Protein AF-A0A7S0W1S7-F1 (afdb_monomer_lite)

Sequence (205 aa):
GKYTVAVERSGWCWDGESAQQANVGKEDTTRMVFKQGGYQASITSSHEVEVSATPSAGGGAPEVLSLSKGKNSVCLSSSSEYKVDAHECLRFKKPTTFNAATPLSLVAAEGKVRVRVTAPSALPSLALTTTTTDKPVKPGKGKAKDGATVYEMSHWVALGGSSIVAPEAPGSGLLFTPPSAEVRPGGAKGCSKVAADFKTVGGAS

Structure (mmCIF, N/CA/C/O backbone):
data_AF-A0A7S0W1S7-F1
#
_entry.id   AF-A0A7S0W1S7-F1
#
loop_
_atom_site.group_PDB
_atom_site.id
_atom_site.type_symbol
_atom_site.label_atom_id
_atom_site.label_alt_id
_atom_site.label_comp_id
_atom_site.label_asym_id
_atom_site.label_entity_id
_atom_site.label_seq_id
_atom_site.pdbx_PDB_ins_code
_atom_site.Cartn_x
_atom_site.Cartn_y
_atom_site.Cartn_z
_atom_site.occupancy
_atom_site.B_iso_or_equiv
_atom_site.auth_seq_id
_atom_site.auth_comp_id
_atom_site.auth_asym_id
_atom_site.auth_atom_id
_atom_site.pdbx_PDB_model_num
ATOM 1 N N . GLY A 1 1 ? -5.501 -9.367 52.412 1.00 79.12 1 GLY A N 1
ATOM 2 C CA . GLY A 1 1 ? -5.902 -10.443 51.482 1.00 79.12 1 GLY A CA 1
ATOM 3 C C . GLY A 1 1 ? -5.566 -10.002 50.076 1.00 79.12 1 GLY A C 1
ATOM 4 O O . GLY A 1 1 ? -5.671 -8.811 49.818 1.00 79.12 1 GLY A O 1
ATOM 5 N N . LYS A 1 2 ? -5.123 -10.911 49.198 1.00 88.25 2 LYS A N 1
ATOM 6 C CA . LYS A 1 2 ? -4.790 -10.581 47.801 1.00 88.25 2 LYS A CA 1
ATOM 7 C C . LYS A 1 2 ? -6.044 -10.651 46.932 1.00 88.25 2 LYS A C 1
ATOM 9 O O . LYS A 1 2 ? -6.729 -11.668 46.952 1.00 88.25 2 LYS A O 1
ATOM 14 N N . TYR A 1 3 ? -6.302 -9.599 46.170 1.00 87.19 3 TYR A N 1
ATOM 15 C CA . TYR A 1 3 ? -7.441 -9.463 45.267 1.00 87.19 3 TYR A CA 1
ATOM 16 C C . TYR A 1 3 ? -6.961 -9.006 43.888 1.00 87.19 3 TYR A C 1
ATOM 18 O O . TYR A 1 3 ? -5.891 -8.414 43.769 1.00 87.19 3 TYR A O 1
ATOM 26 N N . THR A 1 4 ? -7.754 -9.275 42.852 1.00 87.62 4 THR A N 1
ATOM 27 C CA . THR A 1 4 ? -7.578 -8.692 41.514 1.00 87.62 4 THR A CA 1
ATOM 28 C C . THR A 1 4 ? -8.805 -7.848 41.215 1.00 87.62 4 THR A C 1
ATOM 30 O O . THR A 1 4 ? -9.925 -8.344 41.320 1.00 87.62 4 THR A O 1
ATOM 33 N N . VAL A 1 5 ? -8.595 -6.581 40.876 1.00 86.25 5 VAL A N 1
ATOM 34 C CA . VAL A 1 5 ? -9.653 -5.658 40.461 1.00 86.25 5 VAL A CA 1
ATOM 35 C C . VAL A 1 5 ? -9.507 -5.454 38.964 1.00 86.25 5 VAL A C 1
ATOM 37 O O . VAL A 1 5 ? -8.441 -5.044 38.510 1.00 86.25 5 VAL A O 1
ATOM 40 N N . ALA A 1 6 ? -10.559 -5.751 38.208 1.00 86.25 6 ALA A N 1
ATOM 41 C CA . ALA A 1 6 ? -10.581 -5.587 36.762 1.00 86.25 6 ALA A CA 1
ATOM 42 C C . ALA A 1 6 ? -11.734 -4.676 36.341 1.00 86.25 6 ALA A C 1
ATOM 44 O O . ALA A 1 6 ? -12.825 -4.743 36.909 1.00 86.25 6 ALA A O 1
ATOM 45 N N . VAL A 1 7 ? -11.490 -3.836 35.337 1.00 85.25 7 VAL A N 1
ATOM 46 C CA . VAL A 1 7 ? -12.524 -3.028 34.691 1.00 85.25 7 VAL A CA 1
ATOM 47 C C . VAL A 1 7 ? -12.806 -3.602 33.313 1.00 85.25 7 VAL A C 1
ATOM 49 O O . VAL A 1 7 ? -11.961 -3.582 32.418 1.00 85.25 7 VAL A O 1
ATOM 52 N N . GLU A 1 8 ? -14.032 -4.079 33.132 1.00 81.69 8 GLU A N 1
ATOM 53 C CA . GLU A 1 8 ? -14.505 -4.620 31.864 1.00 81.69 8 GLU A CA 1
ATOM 54 C C . GLU A 1 8 ? -15.394 -3.592 31.159 1.00 81.69 8 GLU A C 1
ATOM 56 O O . GLU A 1 8 ? -16.584 -3.447 31.440 1.00 81.69 8 GLU A O 1
ATOM 61 N N . ARG A 1 9 ? -14.803 -2.849 30.218 1.00 83.81 9 ARG A N 1
ATOM 62 C CA . ARG A 1 9 ? -15.545 -2.033 29.250 1.00 83.81 9 ARG A CA 1
ATOM 63 C C . ARG A 1 9 ? -15.129 -2.400 27.838 1.00 83.81 9 ARG A C 1
ATOM 65 O O . ARG A 1 9 ? -14.017 -2.112 27.407 1.00 83.81 9 ARG A O 1
ATOM 72 N N . SER A 1 10 ? -16.056 -3.017 27.113 1.00 79.88 10 SER A N 1
ATOM 73 C CA . SER A 1 10 ? -15.898 -3.310 25.691 1.00 79.88 10 SER A CA 1
ATOM 74 C C . SER A 1 10 ? -15.770 -2.018 24.884 1.00 79.88 10 SER A C 1
ATOM 76 O O . SER A 1 10 ? -16.550 -1.086 25.093 1.00 79.88 10 SER A O 1
ATOM 78 N N . GLY A 1 11 ? -14.849 -1.989 23.921 1.00 84.19 11 GLY A N 1
ATOM 79 C CA . GLY A 1 11 ? -14.689 -0.851 23.014 1.00 84.19 11 GLY A CA 1
ATOM 80 C C . GLY A 1 11 ? -13.726 0.228 23.513 1.00 84.19 11 GLY A C 1
ATOM 81 O O . GLY A 1 11 ? -13.576 1.244 22.838 1.00 84.19 11 GLY A O 1
ATOM 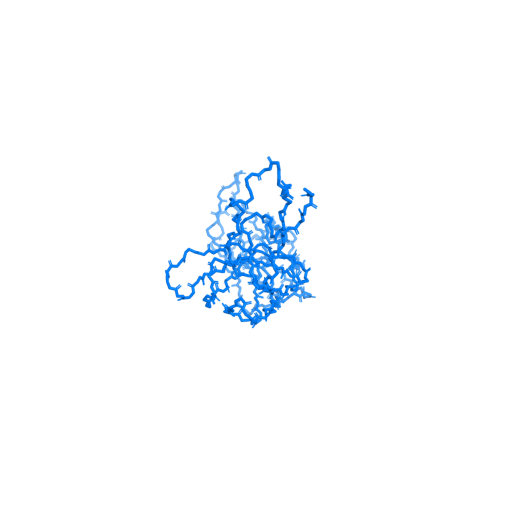82 N N . TRP A 1 12 ? -13.069 0.040 24.661 1.00 89.94 12 TRP A N 1
ATOM 83 C CA . TRP A 1 12 ? -12.058 0.961 25.187 1.00 89.94 12 TRP A CA 1
ATOM 84 C C . TRP A 1 12 ? -10.670 0.338 25.159 1.00 89.94 12 TRP A C 1
ATOM 86 O O . TRP A 1 12 ? -10.499 -0.854 25.400 1.00 89.94 12 TRP A O 1
ATOM 96 N N . CYS A 1 13 ? -9.680 1.185 24.911 1.00 90.25 13 CYS A N 1
ATOM 97 C CA . CYS A 1 13 ? -8.289 0.870 25.179 1.00 90.25 13 CYS A CA 1
ATOM 98 C C . CYS A 1 13 ? -7.892 1.476 26.522 1.00 90.25 13 CYS A C 1
ATOM 100 O O . CYS A 1 13 ? -8.307 2.592 26.844 1.00 90.25 13 CYS A O 1
ATOM 102 N N . TRP A 1 14 ? -7.094 0.747 27.296 1.00 89.50 14 TRP A N 1
ATOM 103 C CA . TRP A 1 14 ? -6.630 1.164 28.615 1.00 89.50 14 TRP A CA 1
ATOM 104 C C . TRP A 1 14 ? -5.155 1.554 28.553 1.00 89.50 14 TRP A C 1
ATOM 106 O O . TRP A 1 14 ? -4.353 0.859 27.930 1.00 89.50 14 TRP A O 1
ATOM 116 N N . ASP A 1 15 ? -4.802 2.661 29.202 1.00 83.44 15 ASP A N 1
ATOM 117 C CA . ASP A 1 15 ? -3.411 3.007 29.476 1.00 83.44 15 ASP A CA 1
ATOM 118 C C . ASP A 1 15 ? -2.918 2.093 30.609 1.00 83.44 15 ASP A C 1
ATOM 120 O O . ASP A 1 15 ? -3.233 2.310 31.781 1.00 83.44 15 ASP A O 1
ATOM 124 N N . GLY A 1 16 ? -2.167 1.049 30.252 1.00 80.69 16 GLY A N 1
ATOM 125 C CA . GLY A 1 16 ? -1.711 0.016 31.185 1.00 80.69 16 GLY A CA 1
ATOM 126 C C . GLY A 1 16 ? -2.682 -1.163 31.298 1.00 80.69 16 GLY A C 1
ATOM 127 O O . GLY A 1 16 ? -3.445 -1.454 30.378 1.00 80.69 16 GLY A O 1
ATOM 128 N N . GLU A 1 17 ? -2.628 -1.886 32.416 1.00 80.06 17 GLU A N 1
ATOM 129 C CA . GLU A 1 17 ? -3.462 -3.072 32.619 1.00 80.06 17 GLU A CA 1
ATOM 130 C C . GLU A 1 17 ? -4.877 -2.693 33.075 1.00 80.06 17 GLU A C 1
ATOM 132 O O . GLU A 1 17 ? -5.069 -1.943 34.034 1.00 80.06 17 GLU A O 1
ATOM 137 N N . SER A 1 18 ? -5.886 -3.276 32.424 1.00 82.50 18 SER A N 1
ATOM 138 C CA . SER A 1 18 ? -7.290 -3.178 32.843 1.00 82.50 18 SER A CA 1
ATOM 139 C C . SER A 1 18 ? -7.617 -4.060 34.051 1.00 82.50 18 SER A C 1
ATOM 141 O O . SER A 1 18 ? -8.754 -4.061 34.516 1.00 82.50 18 SER A O 1
ATOM 143 N N . ALA A 1 19 ? -6.636 -4.820 34.544 1.00 86.00 19 ALA A N 1
ATOM 144 C CA . ALA A 1 19 ? -6.701 -5.630 35.747 1.00 86.00 19 ALA A CA 1
ATOM 145 C C . ALA A 1 19 ? -5.462 -5.355 36.602 1.00 86.00 19 ALA A C 1
ATOM 147 O O . ALA A 1 19 ? -4.346 -5.425 36.109 1.00 86.00 19 ALA A O 1
ATOM 148 N N . GLN A 1 20 ? -5.654 -5.044 37.879 1.00 85.31 20 GLN A N 1
ATOM 149 C CA . GLN A 1 20 ? -4.576 -4.730 38.816 1.00 85.31 20 GLN A CA 1
ATOM 150 C C . GLN A 1 20 ? -4.735 -5.577 40.082 1.00 85.31 20 GLN A C 1
ATOM 152 O O . GLN A 1 20 ? -5.848 -5.794 40.570 1.00 85.31 20 GLN A O 1
ATOM 157 N N . GLN A 1 21 ? -3.620 -6.068 40.624 1.00 84.81 21 GLN A N 1
ATOM 158 C CA . GLN A 1 21 ? -3.611 -6.795 41.894 1.00 84.81 21 GLN A CA 1
ATOM 159 C C . GLN A 1 21 ? -3.545 -5.820 43.072 1.00 84.81 21 GLN A C 1
ATOM 161 O O . GLN A 1 21 ? -2.841 -4.818 43.013 1.00 84.81 21 GLN A O 1
ATOM 166 N N . ALA A 1 22 ? -4.249 -6.137 44.156 1.00 83.06 22 ALA A N 1
ATOM 167 C CA . ALA A 1 22 ? -4.258 -5.343 45.379 1.00 83.06 22 ALA A CA 1
ATOM 168 C C . ALA A 1 22 ? -4.191 -6.239 46.618 1.00 83.06 22 ALA A C 1
ATOM 170 O O . ALA A 1 22 ? -4.967 -7.192 46.751 1.00 83.06 22 ALA A O 1
ATOM 171 N N . ASN A 1 23 ? -3.297 -5.931 47.563 1.00 82.06 23 ASN A N 1
ATOM 172 C CA . ASN A 1 23 ? -3.247 -6.618 48.853 1.00 82.06 23 ASN A CA 1
ATOM 173 C C . ASN A 1 23 ? -3.896 -5.785 49.967 1.00 82.06 23 ASN A C 1
ATOM 175 O O . ASN A 1 23 ? -3.245 -5.023 50.687 1.00 82.06 23 ASN A O 1
ATOM 179 N N . VAL A 1 24 ? -5.203 -5.979 50.138 1.00 79.44 24 VAL A N 1
ATOM 180 C CA . VAL A 1 24 ? -6.019 -5.267 51.128 1.00 79.44 24 VAL A CA 1
ATOM 181 C C . VAL A 1 24 ? -5.498 -5.561 52.538 1.00 79.44 24 VAL A C 1
ATOM 183 O O . VAL A 1 24 ? -5.463 -6.722 52.965 1.00 79.44 24 VAL A O 1
ATOM 186 N N . GLY A 1 25 ? -5.083 -4.511 53.250 1.00 74.56 25 GLY A N 1
ATOM 187 C CA . GLY A 1 25 ? -4.518 -4.568 54.604 1.00 74.56 25 GLY A CA 1
ATOM 188 C C . GLY A 1 25 ? -2.988 -4.475 54.683 1.00 74.56 25 GLY A C 1
ATOM 189 O O . GLY A 1 25 ? -2.459 -4.400 55.787 1.00 74.56 25 GLY A O 1
ATOM 190 N N . LYS A 1 26 ? -2.273 -4.473 53.547 1.00 73.06 26 LYS A N 1
ATOM 191 C CA . LYS A 1 26 ? -0.818 -4.214 53.487 1.00 73.06 26 LYS A CA 1
ATOM 192 C C . LYS A 1 26 ? -0.444 -3.041 52.582 1.00 73.06 26 LYS A C 1
ATOM 194 O O . LYS A 1 26 ? 0.568 -2.397 52.828 1.00 73.06 26 LYS A O 1
ATOM 199 N N . GLU A 1 27 ? -1.241 -2.783 51.552 1.00 73.38 27 GLU A N 1
ATOM 200 C CA . GLU A 1 27 ? -1.002 -1.740 50.553 1.00 73.38 27 GLU A CA 1
ATOM 201 C C . GLU A 1 27 ? -2.115 -0.686 50.595 1.00 73.38 27 GLU A C 1
ATOM 203 O O . GLU A 1 27 ? -3.252 -0.984 50.969 1.00 73.38 27 GLU A O 1
ATOM 208 N N . ASP A 1 28 ? -1.788 0.548 50.202 1.00 72.88 28 ASP A N 1
ATOM 209 C CA . ASP A 1 28 ? -2.770 1.615 50.003 1.00 72.88 28 ASP A CA 1
ATOM 210 C C . ASP A 1 28 ? -3.569 1.344 48.720 1.00 72.88 28 ASP A C 1
ATOM 212 O O . ASP A 1 28 ? -3.132 1.641 47.607 1.00 72.88 28 ASP A O 1
ATOM 216 N N . THR A 1 29 ? -4.755 0.758 48.878 1.00 70.31 29 THR A N 1
ATOM 217 C CA . THR A 1 29 ? -5.633 0.382 47.764 1.00 70.31 29 THR A CA 1
ATOM 218 C C . THR A 1 29 ? -6.442 1.555 47.201 1.00 70.31 29 THR A C 1
ATOM 220 O O . THR A 1 29 ? -7.227 1.355 46.280 1.00 70.31 29 THR A O 1
ATOM 223 N N . THR A 1 30 ? -6.274 2.781 47.718 1.00 71.94 30 THR A N 1
ATOM 224 C CA . THR A 1 30 ? -7.004 3.967 47.223 1.00 71.94 30 THR A CA 1
ATOM 225 C C . THR A 1 30 ? -6.420 4.556 45.936 1.00 71.94 30 THR A C 1
ATOM 227 O O . THR A 1 30 ? -7.043 5.411 45.312 1.00 71.94 30 THR A O 1
ATOM 230 N N . ARG A 1 31 ? -5.245 4.079 45.499 1.00 74.62 31 ARG A N 1
ATOM 231 C CA . ARG A 1 31 ? -4.505 4.608 44.338 1.00 74.62 31 ARG A CA 1
ATOM 232 C C . ARG A 1 31 ? -4.668 3.796 43.052 1.00 74.62 31 ARG A C 1
ATOM 234 O O . ARG A 1 31 ? -3.912 4.012 42.107 1.00 74.62 31 ARG A O 1
ATOM 241 N N . MET A 1 32 ? -5.614 2.858 43.000 1.00 79.88 32 MET A N 1
ATOM 242 C CA . MET A 1 32 ? -5.888 2.102 41.774 1.00 79.88 32 MET A CA 1
ATOM 243 C C . MET A 1 32 ? -6.548 3.028 40.751 1.00 79.88 32 MET A C 1
ATOM 245 O O . MET A 1 32 ? -7.676 3.480 40.943 1.00 79.88 32 MET A O 1
ATOM 249 N N . VAL A 1 33 ? -5.830 3.332 39.672 1.00 85.06 33 VAL A N 1
ATOM 250 C CA . VAL A 1 33 ? -6.305 4.202 38.594 1.00 85.06 33 VAL A CA 1
ATOM 251 C C . VAL A 1 33 ? -6.359 3.389 37.310 1.00 85.06 33 VAL A C 1
ATOM 253 O O . VAL A 1 33 ? -5.352 2.834 36.874 1.00 85.06 33 VAL A O 1
ATOM 256 N N . PHE A 1 34 ? -7.540 3.360 36.695 1.00 87.62 34 PHE A N 1
ATOM 257 C CA . PHE A 1 34 ? -7.763 2.811 35.362 1.00 87.62 34 PHE A CA 1
ATOM 258 C C . PHE A 1 34 ? -8.015 3.980 34.419 1.00 87.62 34 PHE A C 1
ATOM 260 O O . PHE A 1 34 ? -9.019 4.683 34.548 1.00 87.62 34 PHE A O 1
ATOM 267 N N . LYS A 1 35 ? -7.088 4.226 33.495 1.00 88.88 35 LYS A N 1
ATOM 268 C CA . LYS A 1 35 ? -7.166 5.361 32.576 1.00 88.88 35 LYS A CA 1
ATOM 269 C C . LYS A 1 35 ? -7.520 4.870 31.182 1.00 88.88 35 LYS A C 1
ATOM 271 O O . LYS A 1 35 ? -6.834 4.015 30.630 1.00 88.88 35 LYS A O 1
ATOM 276 N N . GLN A 1 36 ? -8.601 5.399 30.618 1.00 88.88 36 GLN A N 1
ATOM 277 C CA . GLN A 1 36 ? -8.937 5.146 29.222 1.00 88.88 36 GLN A CA 1
ATOM 278 C C . GLN A 1 36 ? -7.892 5.835 28.333 1.00 88.88 36 GLN A C 1
ATOM 280 O O . GLN A 1 36 ? -7.741 7.055 28.387 1.00 88.88 36 GLN A O 1
ATOM 285 N N . GLY A 1 37 ? -7.194 5.042 27.524 1.00 87.56 37 GLY A N 1
ATOM 286 C CA . GLY A 1 37 ? -6.214 5.497 26.538 1.00 87.56 37 GLY A CA 1
ATOM 287 C C . GLY A 1 37 ? -6.803 5.722 25.145 1.00 87.56 37 GLY A C 1
ATOM 288 O O . GLY A 1 37 ? -6.215 6.430 24.333 1.00 87.56 37 GLY A O 1
ATOM 289 N N . GLY A 1 38 ? -7.976 5.148 24.851 1.00 91.00 38 GLY A N 1
ATOM 290 C CA . GLY A 1 38 ? -8.633 5.344 23.559 1.00 91.00 38 GLY A CA 1
ATOM 291 C C . GLY A 1 38 ? -9.874 4.487 23.334 1.00 91.00 38 GLY A C 1
ATOM 292 O O . GLY A 1 38 ? -10.465 3.941 24.272 1.00 91.00 38 GLY A O 1
ATOM 293 N N . TYR A 1 39 ? -10.258 4.371 22.067 1.00 91.38 39 TYR A N 1
ATOM 294 C CA . TYR A 1 39 ? -11.407 3.606 21.595 1.00 91.38 39 TYR A CA 1
ATOM 295 C C . TYR A 1 39 ? -10.940 2.445 20.726 1.00 91.38 39 TYR A C 1
ATOM 297 O O . TYR A 1 39 ? -10.219 2.626 19.748 1.00 91.38 39 TYR A O 1
ATOM 305 N N . GLN A 1 40 ? -11.358 1.239 21.087 1.00 91.38 40 GLN A N 1
ATOM 306 C CA . GLN A 1 40 ? -11.014 0.031 20.358 1.00 91.38 40 GLN A CA 1
ATOM 307 C C . GLN A 1 40 ? -11.870 -0.063 19.092 1.00 91.38 40 GLN A C 1
ATOM 309 O O . GLN A 1 40 ? -13.095 -0.124 19.171 1.00 91.38 40 GLN A O 1
ATOM 314 N N . ALA A 1 41 ? -11.226 -0.129 17.931 1.00 91.81 41 ALA A N 1
ATOM 315 C CA . ALA A 1 41 ? -11.871 -0.322 16.642 1.00 91.81 41 ALA A CA 1
ATOM 316 C C . ALA A 1 41 ? -11.496 -1.682 16.042 1.00 91.81 41 ALA A C 1
ATOM 318 O O . ALA A 1 41 ? -10.341 -2.114 16.088 1.00 91.81 41 ALA A O 1
ATOM 319 N N . SER A 1 42 ? -12.483 -2.353 15.446 1.00 92.12 42 SER A N 1
ATOM 320 C CA . SER A 1 42 ? -12.289 -3.630 14.753 1.00 92.12 42 SER A CA 1
ATOM 321 C C . SER A 1 42 ? -12.153 -3.409 13.250 1.00 92.12 42 SER A C 1
ATOM 323 O O . SER A 1 42 ? -13.104 -2.984 12.597 1.00 92.12 42 SER A O 1
ATOM 325 N N . ILE A 1 43 ? -10.992 -3.741 12.685 1.00 92.50 43 ILE A N 1
ATOM 326 C CA . ILE A 1 43 ? -10.708 -3.576 11.254 1.00 92.50 43 ILE A CA 1
ATOM 327 C C . ILE A 1 43 ? -10.315 -4.923 10.656 1.00 92.50 43 ILE A C 1
ATOM 329 O O . ILE A 1 43 ? -9.336 -5.540 11.064 1.00 92.50 43 ILE A O 1
ATOM 333 N N . THR A 1 44 ? -11.052 -5.390 9.653 1.00 92.94 44 THR A N 1
ATOM 334 C CA . THR A 1 44 ? -10.687 -6.584 8.886 1.00 92.94 44 THR A CA 1
ATOM 335 C C . THR A 1 44 ? -10.009 -6.173 7.590 1.00 92.94 44 THR A C 1
ATOM 337 O O . THR A 1 44 ? -10.648 -5.558 6.740 1.00 92.94 44 THR A O 1
ATOM 340 N N . SER A 1 45 ? -8.740 -6.536 7.410 1.00 91.25 45 SER A N 1
ATOM 341 C CA . SER A 1 45 ? -7.989 -6.241 6.190 1.00 91.25 45 SER A CA 1
ATOM 342 C C . SER A 1 45 ? -7.773 -7.490 5.341 1.00 91.25 45 SER A C 1
ATOM 344 O O . SER A 1 45 ? -7.378 -8.548 5.826 1.00 91.25 45 SER A O 1
ATOM 346 N N . SER A 1 46 ? -7.987 -7.365 4.035 1.00 89.31 46 SER A N 1
ATOM 347 C CA . SER A 1 46 ? -7.666 -8.418 3.057 1.00 89.31 46 SER A CA 1
ATOM 348 C C . SER A 1 46 ? -6.159 -8.687 2.913 1.00 89.31 46 SER A C 1
ATOM 350 O O . SER A 1 46 ? -5.769 -9.785 2.511 1.00 89.31 46 SER A O 1
ATOM 352 N N . HIS A 1 47 ? -5.320 -7.700 3.244 1.00 86.88 47 HIS A N 1
ATOM 353 C CA . HIS A 1 47 ? -3.867 -7.728 3.077 1.00 86.88 47 HIS A CA 1
ATOM 354 C C . HIS A 1 47 ? -3.179 -7.079 4.282 1.00 86.88 47 HIS A C 1
ATOM 356 O O . HIS A 1 47 ? -3.751 -6.208 4.932 1.00 86.88 47 HIS A O 1
ATOM 362 N N . GLU A 1 48 ? -1.940 -7.474 4.565 1.00 87.25 48 GLU A N 1
ATOM 363 C CA . GLU A 1 48 ? -1.082 -6.670 5.439 1.00 87.25 48 GLU A CA 1
ATOM 364 C C . GLU A 1 48 ? -0.873 -5.302 4.775 1.00 87.25 48 GLU A C 1
ATOM 366 O O . GLU A 1 48 ? -0.643 -5.275 3.566 1.00 87.25 48 GLU A O 1
ATOM 371 N N . VAL A 1 49 ? -1.031 -4.197 5.509 1.00 86.06 49 VAL A N 1
ATOM 372 C CA . VAL A 1 49 ? -0.975 -2.829 4.969 1.00 86.06 49 VAL A CA 1
ATOM 373 C C . VAL A 1 49 ? -0.842 -1.795 6.086 1.00 86.06 49 VAL A C 1
ATOM 375 O O . VAL A 1 49 ? -1.402 -1.963 7.165 1.00 86.06 49 VAL A O 1
ATOM 378 N N . GLU A 1 50 ? -0.141 -0.704 5.804 1.00 87.81 50 GLU A N 1
ATOM 379 C CA . GLU A 1 50 ? -0.175 0.497 6.634 1.00 87.81 50 GLU A CA 1
ATOM 380 C C . GLU A 1 50 ? -1.223 1.469 6.081 1.00 87.81 50 GLU A C 1
ATOM 382 O O . GLU A 1 50 ? -1.314 1.675 4.866 1.00 87.81 50 GLU A O 1
ATOM 387 N N . VAL A 1 51 ? -2.045 2.047 6.950 1.00 88.38 51 VAL A N 1
ATOM 388 C CA . VAL A 1 51 ? -3.030 3.064 6.568 1.00 88.38 51 VAL A CA 1
ATOM 389 C C . VAL A 1 51 ? -2.912 4.277 7.474 1.00 88.38 51 VAL A C 1
ATOM 391 O O . VAL A 1 51 ? -2.542 4.156 8.639 1.00 88.38 51 VAL A O 1
ATOM 394 N N . SER A 1 52 ? -3.243 5.446 6.941 1.00 89.75 52 SER A N 1
ATOM 395 C CA . SER A 1 52 ? -3.321 6.680 7.713 1.00 89.75 52 SER A CA 1
ATOM 396 C C . SER A 1 52 ? -4.782 6.976 8.030 1.00 89.75 52 SER A C 1
ATOM 398 O O . SER A 1 52 ? -5.593 7.117 7.118 1.00 89.75 52 SER A O 1
ATOM 400 N N . ALA A 1 53 ? -5.131 7.029 9.312 1.00 90.75 53 ALA A N 1
ATOM 401 C CA . ALA A 1 53 ? -6.465 7.335 9.807 1.00 90.75 53 ALA A CA 1
ATOM 402 C C . ALA A 1 53 ? -6.485 8.761 10.371 1.00 90.75 53 ALA A C 1
ATOM 404 O O . ALA A 1 53 ? -5.948 9.029 11.440 1.00 90.75 53 ALA A O 1
ATOM 405 N N . THR A 1 54 ? -7.113 9.691 9.660 1.00 91.06 54 THR A N 1
ATOM 406 C CA . THR A 1 54 ? -7.218 11.099 10.063 1.00 91.06 54 THR A CA 1
ATOM 407 C C . THR A 1 54 ? -8.582 11.367 10.695 1.00 91.06 54 THR A C 1
ATOM 409 O O . THR A 1 54 ? -9.587 11.125 10.027 1.00 91.06 54 THR A O 1
ATOM 412 N N . PRO A 1 55 ? -8.674 11.879 11.934 1.00 90.62 55 PRO A N 1
ATOM 413 C CA . PRO A 1 55 ? -9.950 12.284 12.520 1.00 90.62 55 PRO A CA 1
ATOM 414 C C . PRO A 1 55 ? -10.660 13.325 11.643 1.00 90.62 55 PRO A C 1
ATOM 416 O O . PRO A 1 55 ? -10.088 14.356 11.290 1.00 90.62 55 PRO A O 1
ATOM 419 N N . SER A 1 56 ? -11.919 13.073 11.297 1.00 85.75 56 SER A N 1
ATOM 420 C CA . SER A 1 56 ? -12.729 13.968 10.454 1.00 85.75 56 SER A CA 1
ATOM 421 C C . SER A 1 56 ? -13.194 15.207 11.221 1.00 85.75 56 SER A C 1
ATOM 423 O O . SER A 1 56 ? -13.481 16.240 10.623 1.00 85.75 56 SER A O 1
ATOM 425 N N . ALA A 1 57 ? -13.257 15.115 12.552 1.00 79.25 57 ALA A N 1
ATOM 426 C CA . ALA A 1 57 ? -13.607 16.208 13.447 1.00 79.25 57 ALA A CA 1
ATOM 427 C C . ALA A 1 57 ? -12.430 16.550 14.371 1.00 79.25 57 ALA A C 1
ATOM 429 O O . ALA A 1 57 ? -11.686 15.673 14.803 1.00 79.25 57 ALA A O 1
ATOM 430 N N . GLY A 1 58 ? -12.279 17.835 14.702 1.00 68.19 58 GLY A N 1
ATOM 431 C CA . GLY A 1 58 ? -11.321 18.291 15.716 1.00 68.19 58 GLY A CA 1
ATOM 432 C C . GLY A 1 58 ? -9.875 18.483 15.246 1.00 68.19 58 GLY A C 1
ATOM 433 O O . GLY A 1 58 ? -9.029 18.788 16.077 1.00 68.19 58 GLY A O 1
ATOM 434 N N . GLY A 1 59 ? -9.579 18.346 13.945 1.00 66.88 59 GLY A N 1
ATOM 435 C CA . GLY A 1 59 ? -8.269 18.701 13.372 1.00 66.88 59 GLY A CA 1
ATOM 436 C C . GLY A 1 59 ? -7.091 17.873 13.900 1.00 66.88 59 GLY A C 1
ATOM 437 O O . GLY A 1 59 ? -5.960 18.356 13.904 1.00 66.88 59 GLY A O 1
ATOM 438 N N . GLY A 1 60 ? -7.357 16.656 14.381 1.00 76.25 60 GLY A N 1
ATOM 439 C CA . GLY A 1 60 ? -6.332 15.770 14.923 1.00 76.25 60 GLY A CA 1
ATOM 440 C C . GLY A 1 60 ? -5.317 15.328 13.868 1.00 76.25 60 GLY A C 1
ATOM 441 O O . GLY A 1 60 ? -5.618 15.262 12.674 1.00 76.25 60 GLY A O 1
ATOM 442 N N . ALA A 1 61 ? -4.102 15.017 14.320 1.00 84.12 61 ALA A N 1
ATOM 443 C CA . ALA A 1 61 ? -3.065 14.485 13.448 1.00 84.12 61 ALA A CA 1
ATOM 444 C C . ALA A 1 61 ? -3.464 13.097 12.906 1.00 84.12 61 ALA A C 1
ATOM 446 O O . ALA A 1 61 ? -4.130 12.338 13.615 1.00 84.12 61 ALA A O 1
ATOM 447 N N . PRO A 1 62 ? -3.046 12.739 11.680 1.00 87.94 62 PRO A N 1
ATOM 448 C CA . PRO A 1 62 ? -3.259 11.399 11.157 1.00 87.94 62 PRO A CA 1
ATOM 449 C C . PRO A 1 62 ? -2.571 10.334 12.021 1.00 87.94 62 PRO A C 1
ATOM 451 O O . PRO A 1 62 ? -1.383 10.434 12.325 1.00 87.94 62 PRO A O 1
ATOM 454 N N . GLU A 1 63 ? -3.313 9.291 12.380 1.00 89.88 63 GLU A N 1
ATOM 455 C CA . GLU A 1 63 ? -2.821 8.124 13.107 1.00 89.88 63 GLU A CA 1
ATOM 456 C C . GLU A 1 63 ? -2.365 7.053 12.105 1.00 89.88 63 GLU A C 1
ATOM 458 O O . GLU A 1 63 ? -3.104 6.689 11.189 1.00 89.88 63 GLU A O 1
ATOM 463 N N . VAL A 1 64 ? -1.142 6.540 12.250 1.00 90.44 64 VAL A N 1
ATOM 464 C CA . VAL A 1 64 ? -0.619 5.476 11.380 1.00 90.44 64 VAL A CA 1
ATOM 465 C C . VAL A 1 64 ? -0.980 4.115 11.970 1.00 90.44 64 VAL A C 1
ATOM 467 O O . VAL A 1 64 ? -0.556 3.774 13.072 1.00 90.44 64 VAL A O 1
ATOM 470 N N . LEU A 1 65 ? -1.756 3.326 11.227 1.00 89.94 65 LEU A N 1
ATOM 471 C CA . LEU A 1 65 ? -2.232 2.010 11.642 1.00 89.94 65 LEU A CA 1
ATOM 472 C C . LEU A 1 65 ? -1.566 0.917 10.803 1.00 89.94 65 LEU A C 1
ATOM 474 O O . LEU A 1 65 ? -1.780 0.824 9.594 1.00 89.94 65 LEU A O 1
ATOM 478 N N . SER A 1 66 ? -0.800 0.049 11.461 1.00 90.25 66 SER A N 1
ATOM 479 C CA . SER A 1 66 ? -0.257 -1.173 10.861 1.00 90.25 66 SER A CA 1
ATOM 480 C C . SER A 1 66 ? -1.272 -2.309 10.976 1.00 90.25 66 SER A C 1
ATOM 482 O O . SER A 1 66 ? -1.529 -2.817 12.066 1.00 90.25 66 SER A O 1
ATOM 484 N N . LEU A 1 67 ? -1.857 -2.714 9.850 1.00 89.81 67 LEU A N 1
ATOM 485 C CA . LEU A 1 67 ? -2.870 -3.762 9.788 1.00 89.81 67 LEU A CA 1
ATOM 486 C C . LEU A 1 67 ? -2.262 -5.059 9.256 1.00 89.81 67 LEU A C 1
ATOM 488 O O . LEU A 1 67 ? -1.649 -5.090 8.191 1.00 89.81 67 LEU A O 1
ATOM 492 N N . SER A 1 68 ? -2.493 -6.154 9.971 1.00 91.00 68 SER A N 1
ATOM 493 C CA . SER A 1 68 ? -2.245 -7.512 9.493 1.00 91.00 68 SER A CA 1
ATOM 494 C C . SER A 1 68 ? -3.390 -8.000 8.598 1.00 91.00 68 SER A C 1
ATOM 496 O O . SER A 1 68 ? -4.507 -7.473 8.629 1.00 91.00 68 SER A O 1
ATOM 498 N N . LYS A 1 69 ? -3.136 -9.035 7.789 1.00 90.25 69 LYS A N 1
ATOM 499 C CA . LYS A 1 69 ? -4.210 -9.718 7.058 1.00 90.25 69 LYS A CA 1
ATOM 500 C C . LYS A 1 69 ? -5.158 -10.400 8.051 1.00 90.25 69 LYS A C 1
ATOM 502 O O . LYS A 1 69 ? -4.720 -11.172 8.896 1.00 90.25 69 LYS A O 1
ATOM 507 N N . GLY A 1 70 ? -6.459 -10.191 7.879 1.00 92.94 70 GLY A N 1
ATOM 508 C CA . GLY A 1 70 ? -7.502 -10.703 8.762 1.00 92.94 70 GLY A CA 1
ATOM 509 C C . GLY A 1 70 ? -8.010 -9.635 9.727 1.00 92.94 70 GLY A C 1
ATOM 510 O O . GLY A 1 70 ? -8.054 -8.454 9.385 1.00 92.94 70 GLY A O 1
ATOM 511 N N . LYS A 1 71 ? -8.465 -10.062 10.907 1.00 94.69 71 LYS A N 1
ATOM 512 C CA . LYS A 1 71 ? -9.033 -9.174 11.929 1.00 94.69 71 LYS A CA 1
ATOM 513 C C . LYS A 1 71 ? -7.922 -8.466 12.702 1.00 94.69 71 LYS A C 1
ATOM 515 O O . LYS A 1 71 ? -6.999 -9.111 13.182 1.00 94.69 71 LYS A O 1
ATOM 520 N N . ASN A 1 72 ? -8.073 -7.162 12.875 1.00 93.88 72 ASN A N 1
ATOM 521 C CA . ASN A 1 72 ? -7.209 -6.304 13.669 1.00 93.88 72 ASN A CA 1
ATOM 522 C C . ASN A 1 72 ? -8.054 -5.585 14.715 1.00 93.88 72 ASN A C 1
ATOM 524 O O . ASN A 1 72 ? -9.187 -5.184 14.442 1.00 93.88 72 ASN A O 1
ATOM 528 N N . SER A 1 73 ? -7.467 -5.404 15.891 1.00 92.25 73 SER A N 1
ATOM 529 C CA . SER A 1 73 ? -8.001 -4.563 16.951 1.00 92.25 73 SER A CA 1
ATOM 530 C C . SER A 1 73 ? -7.026 -3.414 17.145 1.00 92.25 73 SER A C 1
ATOM 532 O O . SER A 1 73 ? -5.888 -3.650 17.543 1.00 92.25 73 SER A O 1
ATOM 534 N N . VAL A 1 74 ? -7.452 -2.195 16.826 1.00 92.19 74 VAL A N 1
ATOM 535 C CA . VAL A 1 74 ? -6.619 -0.988 16.924 1.00 92.19 74 VAL A CA 1
ATOM 536 C C . VAL A 1 74 ? -7.214 -0.016 17.933 1.00 92.19 74 VAL A C 1
ATOM 538 O O . VAL A 1 74 ? -8.418 -0.045 18.181 1.00 92.19 74 VAL A O 1
ATOM 541 N N . CYS A 1 75 ? -6.376 0.841 18.506 1.00 91.62 75 CYS A N 1
ATOM 542 C CA . CYS A 1 75 ? -6.794 1.878 19.441 1.00 91.62 75 CYS A CA 1
ATOM 543 C C . CYS A 1 75 ? -6.767 3.232 18.745 1.00 91.62 75 CYS A C 1
ATOM 545 O O . CYS A 1 75 ? -5.712 3.648 18.280 1.00 91.62 75 CYS A O 1
ATOM 547 N N . LEU A 1 76 ? -7.921 3.889 18.685 1.00 91.12 76 LEU A N 1
ATOM 548 C CA . LEU A 1 76 ? -8.088 5.233 18.145 1.00 91.12 76 LEU A CA 1
ATOM 549 C C . LEU A 1 76 ? -8.113 6.250 19.283 1.00 91.12 76 LEU A C 1
ATOM 551 O O . LEU A 1 76 ? -8.692 5.987 20.342 1.00 91.12 76 LEU A O 1
ATOM 555 N N . SER A 1 77 ? -7.532 7.427 19.063 1.00 88.94 77 SER A N 1
ATOM 556 C CA . SER A 1 77 ? -7.488 8.481 20.090 1.00 88.94 77 SER A CA 1
ATOM 557 C C . SER A 1 77 ? -8.857 9.104 20.399 1.00 88.94 77 SER A C 1
ATOM 559 O O . SER A 1 77 ? -9.063 9.659 21.478 1.00 88.94 77 SER A O 1
ATOM 561 N N . SER A 1 78 ? -9.822 8.992 19.482 1.00 86.88 78 SER A N 1
ATOM 562 C CA . SER A 1 78 ? -11.158 9.572 19.613 1.00 86.88 78 SER A CA 1
ATOM 563 C C . SER A 1 78 ? -12.257 8.613 19.152 1.00 86.88 78 SER A C 1
ATOM 565 O O . SER A 1 78 ? -12.021 7.673 18.398 1.00 86.88 78 SER A O 1
ATOM 567 N N . SER A 1 79 ? -13.490 8.874 19.586 1.00 85.00 79 SER A N 1
ATOM 568 C CA . SER A 1 79 ? -14.689 8.168 19.117 1.00 85.00 79 SER A CA 1
ATOM 569 C C . SER A 1 79 ? -15.265 8.746 17.821 1.00 85.00 79 SER A C 1
ATOM 571 O O . SER A 1 79 ? -16.305 8.279 17.354 1.00 85.00 79 SER A O 1
ATOM 573 N N . SER A 1 80 ? -14.623 9.777 17.261 1.00 86.38 80 SER A N 1
ATOM 574 C CA . S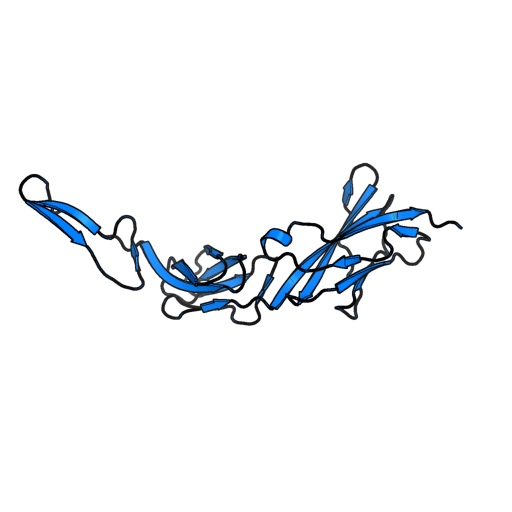ER A 1 80 ? -15.092 10.460 16.058 1.00 86.38 80 SER A CA 1
ATOM 575 C C . SER A 1 80 ? -14.980 9.576 14.810 1.00 86.38 80 SER A C 1
ATOM 577 O O . SER A 1 80 ? -14.444 8.467 14.844 1.00 86.38 80 SER A O 1
ATOM 579 N N . GLU A 1 81 ? -15.531 10.051 13.694 1.00 90.62 81 GLU A N 1
ATOM 580 C CA . GLU A 1 81 ? -15.308 9.420 12.397 1.00 90.62 81 GLU A CA 1
ATOM 581 C C . GLU A 1 81 ? -13.896 9.740 11.896 1.00 90.62 81 GLU A C 1
ATOM 583 O O . GLU A 1 81 ? -13.461 10.887 11.917 1.00 90.62 81 GLU A O 1
ATOM 588 N N . TYR A 1 82 ? -13.194 8.741 11.389 1.00 91.75 82 TYR A N 1
ATOM 589 C CA . TYR A 1 82 ? -11.861 8.820 10.815 1.00 91.75 82 TYR A CA 1
ATOM 590 C C . TYR A 1 82 ? -11.926 8.623 9.316 1.00 91.75 82 TYR A C 1
ATOM 592 O O . TYR A 1 82 ? -12.625 7.726 8.854 1.00 91.75 82 TYR A O 1
ATOM 600 N N . LYS A 1 83 ? -11.119 9.378 8.577 1.00 90.25 83 LYS A N 1
ATOM 601 C CA . LYS A 1 83 ? -10.816 9.139 7.176 1.00 90.25 83 LYS A CA 1
ATOM 602 C C . LYS A 1 83 ? -9.560 8.271 7.035 1.00 90.25 83 LYS A C 1
ATOM 604 O O . LYS A 1 83 ? -8.491 8.663 7.485 1.00 90.25 83 LYS A O 1
ATOM 609 N N . VAL A 1 84 ? -9.683 7.108 6.407 1.00 88.25 84 VAL A N 1
ATOM 610 C CA . VAL A 1 84 ? -8.608 6.159 6.106 1.00 88.25 84 VAL A CA 1
ATOM 611 C C . VAL A 1 84 ? -8.095 6.378 4.695 1.00 88.25 84 VAL A C 1
ATOM 613 O O . VAL A 1 84 ? -8.766 6.046 3.719 1.00 88.25 84 VAL A O 1
ATOM 616 N N . ASP A 1 85 ? -6.865 6.851 4.590 1.00 84.00 85 ASP A N 1
ATOM 617 C CA . ASP A 1 85 ? -6.119 6.874 3.345 1.00 84.00 85 ASP A CA 1
ATOM 618 C C . ASP A 1 85 ? -5.128 5.698 3.332 1.00 84.00 85 ASP A C 1
ATOM 620 O O . ASP A 1 85 ? -4.379 5.454 4.283 1.00 84.00 85 ASP A O 1
ATOM 624 N N . ALA A 1 86 ? -5.156 4.915 2.253 1.00 74.00 86 ALA A N 1
ATOM 625 C CA . ALA A 1 86 ? -4.212 3.822 2.070 1.00 74.00 86 ALA A CA 1
ATOM 626 C C . ALA A 1 86 ? -2.798 4.384 1.899 1.00 74.00 86 ALA A C 1
ATOM 628 O O . ALA A 1 86 ? -2.605 5.336 1.138 1.00 74.00 86 ALA A O 1
ATOM 629 N N . HIS A 1 87 ? -1.798 3.759 2.525 1.00 71.81 87 HIS A N 1
ATOM 630 C CA . HIS A 1 87 ? -0.415 4.034 2.152 1.00 71.81 87 HIS A CA 1
ATOM 631 C C . HIS A 1 87 ? -0.226 3.702 0.658 1.00 71.81 87 HIS A C 1
ATOM 633 O O . HIS A 1 87 ? -0.896 2.806 0.139 1.00 71.81 87 HIS A O 1
ATOM 639 N N . GLU A 1 88 ? 0.680 4.410 -0.032 1.00 72.94 88 GLU A N 1
ATOM 640 C CA . GLU A 1 88 ? 0.805 4.562 -1.504 1.00 72.94 88 GLU A CA 1
ATOM 641 C C . GLU A 1 88 ? 0.880 3.277 -2.370 1.00 72.94 88 GLU A C 1
ATOM 643 O O . GLU A 1 88 ? 1.103 3.337 -3.582 1.00 72.94 88 GLU A O 1
ATOM 648 N N . CYS A 1 89 ? 0.766 2.107 -1.760 1.00 81.75 89 CYS A N 1
ATOM 649 C CA . CYS A 1 89 ? 0.966 0.789 -2.322 1.00 81.75 89 CYS A CA 1
ATOM 650 C C . CYS A 1 89 ? -0.317 0.081 -2.774 1.00 81.75 89 CYS A C 1
ATOM 652 O O . CYS A 1 89 ? -0.294 -0.646 -3.767 1.00 81.75 89 CYS A O 1
ATOM 654 N N . LEU A 1 90 ? -1.421 0.249 -2.046 1.00 87.38 90 LEU A N 1
ATOM 655 C CA . LEU A 1 90 ? -2.670 -0.472 -2.295 1.00 87.38 90 LEU A CA 1
ATOM 656 C C . LEU A 1 90 ? -3.813 0.519 -2.491 1.00 87.38 90 LEU A C 1
ATOM 658 O O . LEU A 1 90 ? -3.855 1.564 -1.850 1.00 87.38 90 LEU A O 1
ATOM 662 N N . ARG A 1 91 ? -4.765 0.173 -3.356 1.00 86.88 91 ARG A N 1
ATOM 663 C CA . ARG A 1 91 ? -6.039 0.888 -3.483 1.00 86.88 91 ARG A CA 1
ATOM 664 C C . ARG A 1 91 ? -7.165 0.018 -2.971 1.00 86.88 91 ARG A C 1
ATOM 666 O O . ARG A 1 91 ? -7.304 -1.125 -3.402 1.00 86.88 91 ARG A O 1
ATOM 673 N N . PHE A 1 92 ? -7.980 0.561 -2.077 1.00 85.62 92 PHE A N 1
ATOM 674 C CA . PHE A 1 92 ? -9.154 -0.127 -1.547 1.00 85.62 92 PHE A CA 1
ATOM 675 C C . PHE A 1 92 ? -10.394 0.131 -2.405 1.00 85.62 92 PHE A C 1
ATOM 677 O O . PHE A 1 92 ? -10.544 1.198 -2.993 1.00 85.62 92 PHE A O 1
ATOM 684 N N . LYS A 1 93 ? -11.300 -0.854 -2.465 1.00 81.12 93 LYS A N 1
ATOM 685 C CA . LYS A 1 93 ? -12.550 -0.763 -3.242 1.00 81.12 93 LYS A CA 1
ATOM 686 C C . LYS A 1 93 ? -13.573 0.188 -2.602 1.00 81.12 93 LYS A C 1
ATOM 688 O O . LYS A 1 93 ? -14.345 0.817 -3.318 1.00 81.12 93 LYS A O 1
ATOM 693 N N . LYS A 1 94 ? -13.612 0.221 -1.265 1.00 73.06 94 LYS A N 1
ATOM 694 C CA . LYS A 1 94 ? -14.510 0.968 -0.355 1.00 73.06 94 LYS A CA 1
ATOM 695 C C . LYS A 1 94 ? -13.913 0.887 1.071 1.00 73.06 94 LYS A C 1
ATOM 697 O O . LYS A 1 94 ? -13.103 -0.015 1.290 1.00 73.06 94 LYS A O 1
ATOM 702 N N . PRO A 1 95 ? -14.450 1.604 2.069 1.00 65.81 95 PRO A N 1
ATOM 703 C CA . PRO A 1 95 ? -14.676 3.041 2.179 1.00 65.81 95 PRO A CA 1
ATOM 704 C C . PRO A 1 95 ? -13.471 3.763 2.811 1.00 65.81 95 PRO A C 1
ATOM 706 O O . PRO A 1 95 ? -12.627 3.161 3.469 1.00 65.81 95 PRO A O 1
ATOM 709 N N . THR A 1 96 ? -13.434 5.077 2.616 1.00 72.75 96 THR A N 1
ATOM 710 C CA . THR A 1 96 ? -12.405 5.981 3.138 1.00 72.75 96 THR A CA 1
ATOM 711 C C . THR A 1 96 ? -12.754 6.504 4.526 1.00 72.75 96 THR A C 1
ATOM 713 O O . THR A 1 96 ? -11.955 7.261 5.034 1.00 72.75 96 THR A O 1
ATOM 716 N N . THR A 1 97 ? -13.903 6.177 5.139 1.00 85.50 97 THR A N 1
ATOM 717 C CA . THR A 1 97 ? -14.241 6.624 6.506 1.00 85.50 97 THR A CA 1
ATOM 718 C C . THR A 1 97 ? -14.784 5.505 7.402 1.00 85.50 97 THR A C 1
ATOM 720 O O . THR A 1 97 ? -15.350 4.530 6.902 1.00 85.50 97 THR A O 1
ATOM 723 N N . PHE A 1 98 ? -14.574 5.614 8.720 1.00 88.75 98 PHE A N 1
ATOM 724 C CA . PHE A 1 98 ? -15.085 4.688 9.745 1.00 88.75 98 PHE A CA 1
ATOM 725 C C . PHE A 1 98 ? -15.074 5.310 11.149 1.00 88.75 98 PHE A C 1
ATOM 727 O O . PHE A 1 98 ? -14.384 6.291 11.382 1.00 88.75 98 PHE A O 1
ATOM 734 N N . ASN A 1 99 ? -15.783 4.720 12.111 1.00 84.50 99 ASN A N 1
ATOM 735 C CA . ASN A 1 99 ? -15.677 5.074 13.531 1.00 84.50 99 ASN A CA 1
ATOM 736 C C . ASN A 1 99 ? -15.437 3.817 14.382 1.00 84.50 99 ASN A C 1
ATOM 738 O O . ASN A 1 99 ? -15.661 2.698 13.921 1.00 84.50 99 ASN A O 1
ATOM 742 N N . ALA A 1 100 ? -15.002 3.991 15.633 1.00 84.12 100 ALA A N 1
ATOM 743 C CA . ALA A 1 100 ? -14.669 2.868 16.516 1.00 84.12 100 ALA A CA 1
ATOM 744 C C . ALA A 1 100 ? -15.859 1.935 16.822 1.00 84.12 100 ALA A C 1
ATOM 746 O O . ALA A 1 100 ? -15.662 0.759 17.116 1.00 84.12 100 ALA A O 1
ATOM 747 N N . ALA A 1 101 ? -17.092 2.443 16.736 1.00 83.69 101 ALA A N 1
ATOM 748 C CA . ALA A 1 101 ? -18.297 1.683 17.055 1.00 83.69 101 ALA A CA 1
ATOM 749 C C . ALA A 1 101 ? -18.681 0.660 15.971 1.00 83.69 101 ALA A C 1
ATOM 751 O O . ALA A 1 101 ? -19.409 -0.289 16.262 1.00 83.69 101 ALA A O 1
ATOM 752 N N . THR A 1 102 ? -18.205 0.835 14.733 1.00 85.44 102 THR A N 1
ATOM 753 C CA . THR A 1 102 ? -18.614 0.006 13.592 1.00 85.44 102 THR A CA 1
ATOM 754 C C . THR A 1 102 ? -17.419 -0.744 13.005 1.00 85.44 102 THR A C 1
ATOM 756 O O . THR A 1 102 ? -16.429 -0.111 12.635 1.00 85.44 102 THR A O 1
ATOM 759 N N . PRO A 1 103 ? -17.485 -2.082 12.857 1.00 87.94 103 PRO A N 1
ATOM 760 C CA . PRO A 1 103 ? -16.417 -2.834 12.211 1.00 87.94 103 PRO A CA 1
ATOM 761 C C . PRO A 1 103 ? -16.168 -2.372 10.769 1.00 87.94 103 PRO A C 1
ATOM 763 O O . PRO A 1 103 ? -17.094 -2.307 9.959 1.00 87.94 103 PRO A O 1
ATOM 766 N N . LEU A 1 104 ? -14.906 -2.114 10.428 1.00 90.38 104 LEU A N 1
ATOM 767 C CA . LEU A 1 104 ? -14.481 -1.734 9.079 1.00 90.38 104 LEU A CA 1
ATOM 768 C C . LEU A 1 104 ? -13.932 -2.950 8.323 1.00 90.38 104 LEU A C 1
ATOM 770 O O . LEU A 1 104 ? -13.157 -3.734 8.871 1.00 90.38 104 LEU A O 1
ATOM 774 N N . SER A 1 105 ? -14.274 -3.086 7.039 1.00 90.94 105 SER A N 1
ATOM 775 C CA . SER A 1 105 ? -13.662 -4.070 6.138 1.00 90.94 105 SER A CA 1
ATOM 776 C C . SER A 1 105 ? -12.900 -3.372 5.013 1.00 90.94 105 SER A C 1
ATOM 778 O O . SER A 1 105 ? -13.496 -2.689 4.182 1.00 90.94 105 SER A O 1
ATOM 780 N N . LEU A 1 106 ? -11.580 -3.562 4.984 1.00 89.06 106 LEU A N 1
ATOM 781 C CA . LEU A 1 106 ? -10.676 -3.019 3.976 1.00 89.06 106 LEU A CA 1
ATOM 782 C C . LEU A 1 106 ? -10.298 -4.099 2.961 1.00 89.06 106 LEU A C 1
ATOM 784 O O . LEU A 1 106 ? -9.475 -4.992 3.202 1.00 89.06 106 LEU A O 1
ATOM 788 N N . VAL A 1 107 ? -10.905 -3.997 1.782 1.00 89.12 107 VAL A N 1
ATOM 789 C CA . VAL A 1 107 ? -10.646 -4.903 0.662 1.00 89.12 107 VAL A CA 1
ATOM 790 C C . VAL A 1 107 ? -9.836 -4.167 -0.392 1.00 89.12 107 VAL A C 1
ATOM 792 O O . VAL A 1 107 ? -10.338 -3.250 -1.049 1.00 89.12 107 VAL A O 1
ATOM 795 N N . ALA A 1 108 ? -8.569 -4.553 -0.533 1.00 87.75 108 ALA A N 1
ATOM 796 C CA . ALA A 1 108 ? -7.696 -4.005 -1.555 1.00 87.75 108 ALA A CA 1
ATOM 797 C C . ALA A 1 108 ? -8.118 -4.561 -2.923 1.00 87.75 108 ALA A C 1
ATOM 799 O O . ALA A 1 108 ? -8.391 -5.753 -3.061 1.00 87.75 108 ALA A O 1
ATOM 800 N N . ALA A 1 109 ? -8.222 -3.676 -3.908 1.00 88.88 109 ALA A N 1
ATOM 801 C CA . ALA A 1 109 ? -8.619 -3.979 -5.276 1.00 88.88 109 ALA A CA 1
ATOM 802 C C . ALA A 1 109 ? -7.409 -3.994 -6.214 1.00 88.88 109 ALA A C 1
ATOM 804 O O . ALA A 1 109 ? -7.287 -4.886 -7.049 1.00 88.88 109 ALA A O 1
ATOM 805 N N . GLU A 1 110 ? -6.499 -3.036 -6.047 1.00 89.94 110 GLU A N 1
ATOM 806 C CA . GLU A 1 110 ? -5.320 -2.875 -6.897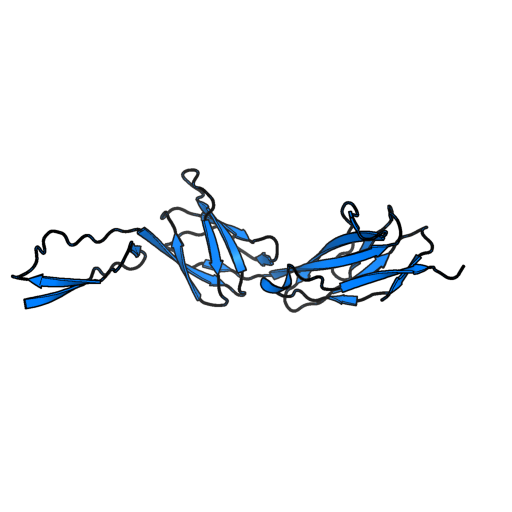 1.00 89.94 110 GLU A CA 1
ATOM 807 C C . GLU A 1 110 ? -4.065 -2.716 -6.043 1.00 89.94 110 GLU A C 1
ATOM 809 O O . GLU A 1 110 ? -4.117 -2.194 -4.925 1.00 89.94 110 GLU A O 1
ATOM 814 N N . GLY A 1 111 ? -2.927 -3.130 -6.593 1.00 90.06 111 GLY A N 1
ATOM 815 C CA . GLY A 1 111 ? -1.615 -2.850 -6.032 1.00 90.06 111 GLY A CA 1
ATOM 816 C C . GLY A 1 111 ? -0.717 -2.137 -7.033 1.00 90.06 111 GLY A C 1
ATOM 817 O O . GLY A 1 111 ? -0.798 -2.355 -8.245 1.00 90.06 111 GLY A O 1
ATOM 818 N N . LYS A 1 112 ? 0.130 -1.255 -6.508 1.00 90.19 112 LYS A N 1
ATOM 819 C CA . LYS A 1 112 ? 1.087 -0.475 -7.285 1.00 90.19 112 LYS A CA 1
ATOM 820 C C . LYS A 1 112 ? 2.271 -1.355 -7.659 1.00 90.19 112 LYS A C 1
ATOM 822 O O . LYS A 1 112 ? 2.935 -1.927 -6.797 1.00 90.19 112 LYS A O 1
ATOM 827 N N . VAL A 1 113 ? 2.555 -1.428 -8.948 1.00 91.19 113 VAL A N 1
ATOM 828 C CA . VAL A 1 113 ? 3.715 -2.131 -9.493 1.00 91.19 113 VAL A CA 1
ATOM 829 C C . VAL A 1 113 ? 4.768 -1.103 -9.878 1.00 91.19 113 VAL A C 1
ATOM 831 O O . VAL A 1 113 ? 4.435 -0.091 -10.493 1.00 91.19 113 VAL A O 1
ATOM 834 N N . ARG A 1 114 ? 6.031 -1.347 -9.510 1.00 91.50 114 ARG A N 1
ATOM 835 C CA . ARG A 1 114 ? 7.169 -0.492 -9.875 1.00 91.50 114 ARG A CA 1
ATOM 836 C C . ARG A 1 114 ? 8.010 -1.143 -10.960 1.00 91.50 114 ARG A C 1
ATOM 838 O O . ARG A 1 114 ? 8.359 -2.315 -10.856 1.00 91.50 114 ARG A O 1
ATOM 845 N N . VAL A 1 115 ? 8.376 -0.352 -11.955 1.00 93.31 115 VAL A N 1
ATOM 846 C CA . VAL A 1 115 ? 9.233 -0.750 -13.069 1.00 93.31 115 VAL A CA 1
ATOM 847 C C . VAL A 1 115 ? 10.420 0.194 -13.124 1.00 93.31 115 VAL A C 1
ATOM 849 O O . VAL A 1 115 ? 10.261 1.404 -12.938 1.00 93.31 115 VAL A O 1
ATOM 852 N N . ARG A 1 116 ? 11.605 -0.361 -13.365 1.00 95.31 116 ARG A N 1
ATOM 853 C CA . ARG A 1 116 ? 12.835 0.403 -13.539 1.00 95.31 116 ARG A CA 1
ATOM 854 C C . ARG A 1 116 ? 13.321 0.289 -14.972 1.00 95.31 116 ARG A C 1
ATOM 856 O O . ARG A 1 116 ? 13.352 -0.803 -15.524 1.00 95.31 116 ARG A O 1
ATOM 863 N N . VAL A 1 117 ? 13.740 1.413 -15.540 1.00 96.12 117 VAL A N 1
ATOM 864 C CA . VAL A 1 117 ? 14.432 1.465 -16.829 1.00 96.12 117 VAL A CA 1
ATOM 865 C C . VAL A 1 117 ? 15.777 2.156 -16.631 1.00 96.12 117 VAL A C 1
ATOM 867 O O . VAL A 1 117 ? 15.832 3.250 -16.073 1.00 96.12 117 VAL A O 1
ATOM 870 N N . THR A 1 118 ? 16.856 1.529 -17.086 1.00 95.69 118 THR A N 1
ATOM 871 C CA . THR A 1 118 ? 18.219 2.066 -17.026 1.00 95.69 118 THR A CA 1
ATOM 872 C C . THR A 1 118 ? 18.736 2.314 -18.440 1.00 95.69 118 THR A C 1
ATOM 874 O O . THR A 1 118 ? 18.762 1.395 -19.260 1.00 95.69 118 THR A O 1
ATOM 877 N N . ALA A 1 119 ? 19.157 3.550 -18.711 1.00 92.94 119 ALA A N 1
ATOM 878 C CA . ALA A 1 119 ? 19.671 3.995 -20.005 1.00 92.94 119 ALA A CA 1
ATOM 879 C C . ALA A 1 119 ? 21.015 4.731 -19.860 1.00 92.94 119 ALA A C 1
ATOM 881 O O . ALA A 1 119 ? 21.256 5.321 -18.810 1.00 92.94 119 ALA A O 1
ATOM 882 N N . PRO A 1 120 ? 21.896 4.751 -20.876 1.00 91.06 120 PRO A N 1
ATOM 883 C CA . PRO A 1 120 ? 23.179 5.457 -20.799 1.00 91.06 120 PRO A CA 1
ATOM 884 C C . PRO A 1 120 ? 23.015 6.983 -20.738 1.00 91.06 120 PRO A C 1
ATOM 886 O O . PRO A 1 120 ? 23.880 7.682 -20.223 1.00 91.06 120 PRO A O 1
ATOM 889 N N . SER A 1 121 ? 21.902 7.514 -21.241 1.00 89.31 121 SER A N 1
ATOM 890 C CA . SER A 1 121 ? 21.607 8.945 -21.279 1.00 89.31 121 SER A CA 1
ATOM 891 C C . SER A 1 121 ? 20.113 9.202 -21.084 1.00 89.31 121 SER A C 1
ATOM 893 O O . SER A 1 121 ? 19.308 8.273 -20.972 1.00 89.31 121 SER A O 1
ATOM 895 N N . ALA A 1 122 ? 19.740 10.479 -21.001 1.00 91.00 122 ALA A N 1
ATOM 896 C CA . ALA A 1 122 ? 18.354 10.863 -20.813 1.00 91.00 122 ALA A CA 1
ATOM 897 C C . ALA A 1 122 ? 17.494 10.522 -22.047 1.00 91.00 122 ALA A C 1
ATOM 899 O O . ALA A 1 122 ? 17.797 10.932 -23.163 1.00 91.00 122 ALA A O 1
ATOM 900 N N . LEU A 1 123 ? 16.381 9.825 -21.816 1.00 90.62 123 LEU A N 1
ATOM 901 C CA . LEU A 1 123 ? 15.362 9.453 -22.792 1.00 90.62 123 LEU A CA 1
ATOM 902 C C . LEU A 1 123 ? 14.100 10.318 -22.615 1.00 90.62 123 LEU A C 1
ATOM 904 O O . LEU A 1 123 ? 13.243 9.991 -21.790 1.00 90.62 123 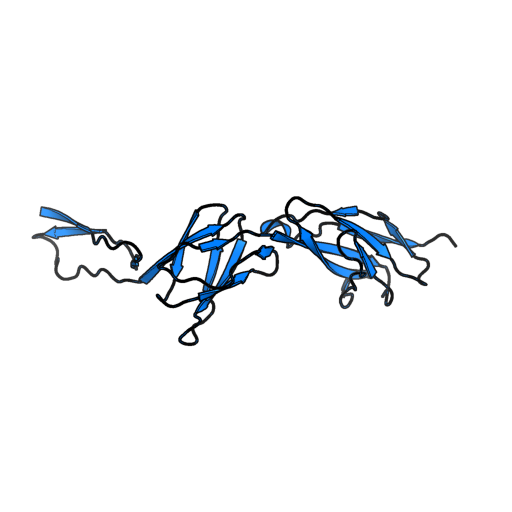LEU A O 1
ATOM 908 N N . PRO A 1 124 ? 13.951 11.426 -23.364 1.00 87.81 124 PRO A N 1
ATOM 909 C CA . PRO A 1 124 ? 12.785 12.306 -23.247 1.00 87.81 124 PRO A CA 1
ATOM 910 C C . PRO A 1 124 ? 11.492 11.673 -23.783 1.00 87.81 124 PRO A C 1
ATOM 912 O O . PRO A 1 124 ? 10.405 12.065 -23.365 1.00 87.81 124 PRO A O 1
ATOM 915 N N . SER A 1 125 ? 11.603 10.698 -24.691 1.00 90.56 125 SER A N 1
ATOM 916 C CA . SER A 1 125 ? 10.476 9.976 -25.292 1.00 90.56 125 SER A CA 1
ATOM 917 C C . SER A 1 125 ? 10.159 8.643 -24.607 1.00 90.56 125 SER A C 1
ATOM 919 O O . SER A 1 125 ? 9.310 7.909 -25.106 1.00 90.56 125 SER A O 1
ATOM 921 N N . LEU A 1 126 ? 10.814 8.315 -23.484 1.00 94.69 126 LEU A N 1
ATOM 922 C CA . LEU A 1 126 ? 10.569 7.059 -22.775 1.00 94.69 126 LEU A CA 1
ATOM 923 C C . LEU A 1 126 ? 9.109 6.975 -22.311 1.00 94.69 126 LEU A C 1
ATOM 925 O O . LEU A 1 126 ? 8.585 7.896 -21.683 1.00 94.69 126 LEU A O 1
ATOM 929 N N . ALA A 1 127 ? 8.478 5.841 -22.579 1.00 94.56 127 ALA A N 1
ATOM 930 C CA . ALA A 1 127 ? 7.159 5.477 -22.097 1.00 94.56 127 ALA A CA 1
ATOM 931 C C . ALA A 1 127 ? 7.115 3.977 -21.781 1.00 94.56 127 ALA A C 1
ATOM 933 O O . ALA A 1 127 ? 7.950 3.205 -22.246 1.00 94.56 127 ALA A O 1
ATOM 934 N N . LEU A 1 128 ? 6.142 3.568 -20.972 1.00 95.06 128 LEU A N 1
ATOM 935 C CA . LEU A 1 128 ? 5.878 2.166 -20.667 1.00 95.06 128 LEU A CA 1
ATOM 936 C C . LEU A 1 128 ? 4.472 1.832 -21.151 1.00 95.06 128 LEU A C 1
ATOM 938 O O . LEU A 1 128 ? 3.491 2.387 -20.644 1.00 95.06 128 LEU A O 1
ATOM 942 N N . THR A 1 129 ? 4.375 0.938 -22.126 1.00 95.31 129 THR A N 1
ATOM 943 C CA . THR A 1 129 ? 3.105 0.350 -22.542 1.00 95.31 129 THR A CA 1
ATOM 944 C C . THR A 1 129 ? 2.742 -0.766 -21.569 1.00 95.31 129 THR A C 1
ATOM 946 O O . THR A 1 129 ? 3.607 -1.493 -21.070 1.00 95.31 129 THR A O 1
ATOM 949 N N . THR A 1 130 ? 1.460 -0.847 -21.210 1.00 93.75 130 THR A N 1
ATOM 950 C CA . THR A 1 130 ? 0.967 -1.840 -20.251 1.00 93.75 130 THR A CA 1
ATOM 951 C C . THR A 1 130 ? -0.336 -2.441 -20.749 1.00 93.75 130 THR A C 1
ATOM 953 O O . THR A 1 130 ? -1.127 -1.754 -21.389 1.00 93.75 130 THR A O 1
ATOM 956 N N . THR A 1 131 ? -0.594 -3.708 -20.436 1.00 92.75 131 THR A N 1
ATOM 957 C CA . THR A 1 131 ? -1.862 -4.362 -20.803 1.00 92.75 131 THR A CA 1
ATOM 958 C C . THR A 1 131 ? -3.037 -3.947 -19.920 1.00 92.75 131 THR A C 1
ATOM 960 O O . THR A 1 131 ? -4.164 -4.345 -20.194 1.00 92.75 131 THR A O 1
ATOM 963 N N . THR A 1 132 ? -2.802 -3.187 -18.844 1.00 87.06 132 THR A N 1
ATOM 964 C CA . THR A 1 132 ? -3.862 -2.745 -17.923 1.00 87.06 132 THR A CA 1
ATOM 965 C C . THR A 1 132 ? -4.346 -1.323 -18.182 1.00 87.06 132 THR A C 1
ATOM 967 O O . THR A 1 132 ? -5.351 -0.918 -17.600 1.00 87.06 132 THR A O 1
ATOM 970 N N . THR A 1 133 ? -3.663 -0.552 -19.035 1.00 85.62 133 THR A N 1
ATOM 971 C CA . THR A 1 133 ? -4.028 0.837 -19.335 1.00 85.62 133 THR A CA 1
ATOM 972 C C . THR A 1 133 ? -3.827 1.168 -20.809 1.00 85.62 133 THR A C 1
ATOM 974 O O . THR A 1 133 ? -2.723 1.017 -21.322 1.00 85.62 133 THR A O 1
ATOM 977 N N . ASP A 1 134 ? -4.835 1.763 -21.448 1.00 84.62 134 ASP A N 1
ATOM 978 C CA . ASP A 1 134 ? -4.747 2.181 -22.860 1.00 84.62 134 ASP A CA 1
ATOM 979 C C . ASP A 1 134 ? -3.716 3.294 -23.099 1.00 84.62 134 ASP A C 1
ATOM 981 O O . ASP A 1 134 ? -3.204 3.477 -24.202 1.00 84.62 134 ASP A O 1
ATOM 985 N N . LYS A 1 135 ? -3.421 4.083 -22.059 1.00 89.19 135 LYS A N 1
ATOM 986 C CA . LYS A 1 135 ? -2.457 5.182 -22.131 1.00 89.19 135 LYS A CA 1
ATOM 987 C C . LYS A 1 135 ? -1.079 4.707 -21.668 1.00 89.19 135 LYS A C 1
ATOM 989 O O . LYS A 1 135 ? -0.993 4.135 -20.579 1.00 89.19 135 LYS A O 1
ATOM 994 N N . PRO A 1 136 ? -0.002 5.018 -22.413 1.00 90.44 136 PRO A N 1
ATOM 995 C CA . PRO A 1 136 ? 1.352 4.761 -21.950 1.00 90.44 136 PRO A CA 1
ATOM 996 C C . PRO A 1 136 ? 1.634 5.499 -20.641 1.00 90.44 136 PRO A C 1
ATOM 998 O O . PRO A 1 136 ? 1.308 6.681 -20.479 1.00 90.44 136 PRO A O 1
ATOM 1001 N N . VAL A 1 137 ? 2.278 4.807 -19.710 1.00 92.81 137 VAL A N 1
ATOM 1002 C CA . VAL A 1 137 ? 2.759 5.408 -18.469 1.00 92.81 137 VAL A CA 1
ATOM 1003 C C . VAL A 1 137 ? 3.996 6.223 -18.824 1.00 92.81 137 VAL A C 1
ATOM 1005 O O . VAL A 1 137 ? 4.902 5.718 -19.482 1.00 92.81 137 VAL A O 1
ATOM 1008 N N . LYS A 1 138 ? 4.043 7.491 -18.416 1.00 90.75 138 LYS A N 1
ATOM 1009 C CA . LYS A 1 138 ? 5.223 8.343 -18.614 1.00 90.75 138 LYS A CA 1
ATOM 1010 C C . LYS A 1 138 ? 6.132 8.274 -17.389 1.00 90.75 138 LYS A C 1
ATOM 1012 O O . LYS A 1 138 ? 5.622 8.229 -16.266 1.00 90.75 138 LYS A O 1
ATOM 1017 N N . PRO A 1 139 ? 7.457 8.264 -17.571 1.00 89.19 139 PRO A N 1
ATOM 1018 C CA . PRO A 1 139 ? 8.380 8.291 -16.456 1.00 89.19 139 PRO A CA 1
ATOM 1019 C C . PRO A 1 139 ? 8.385 9.658 -15.775 1.00 89.19 139 PRO A C 1
ATOM 1021 O O . PRO A 1 139 ? 8.080 10.689 -16.377 1.00 89.19 139 PRO A O 1
ATOM 1024 N N . GLY A 1 140 ? 8.781 9.661 -14.502 1.00 82.75 140 GLY A N 1
ATOM 1025 C CA . GLY A 1 140 ? 9.227 10.883 -13.840 1.00 82.75 140 GLY A CA 1
ATOM 1026 C C . GLY A 1 140 ? 10.582 11.360 -14.382 1.00 82.75 140 GLY A C 1
ATOM 1027 O O . GLY A 1 140 ? 11.127 10.812 -15.343 1.00 82.75 140 GLY A O 1
ATOM 1028 N N . LYS A 1 141 ? 11.173 12.367 -13.728 1.00 85.25 141 LYS A N 1
ATOM 1029 C CA . LYS A 1 141 ? 12.542 12.797 -14.048 1.00 85.25 141 LYS A CA 1
ATOM 1030 C C . LYS A 1 141 ? 13.519 11.645 -13.794 1.00 85.25 141 LYS A C 1
ATOM 1032 O O . LYS A 1 141 ? 13.566 11.111 -12.685 1.00 85.25 141 LYS A O 1
ATOM 1037 N N . GLY A 1 142 ? 14.293 11.291 -14.819 1.00 88.31 142 GLY A N 1
ATOM 1038 C CA . GLY A 1 142 ? 15.379 10.325 -14.697 1.00 88.31 142 GLY A CA 1
ATOM 1039 C C . GLY A 1 142 ? 16.423 10.811 -13.694 1.00 88.31 142 GLY A C 1
ATOM 1040 O O . GLY A 1 142 ? 16.713 12.006 -13.615 1.00 88.31 142 GLY A O 1
ATOM 1041 N N . LYS A 1 143 ? 16.970 9.887 -12.907 1.00 92.56 143 LYS A N 1
ATOM 1042 C CA . LYS A 1 143 ? 18.016 10.166 -11.922 1.00 92.56 143 LYS A CA 1
ATOM 1043 C C . LYS A 1 143 ? 19.351 9.681 -12.464 1.00 92.56 143 LYS A C 1
ATOM 1045 O O . LYS A 1 143 ? 19.465 8.513 -12.831 1.00 92.56 143 LYS A O 1
ATOM 1050 N N . ALA A 1 144 ? 20.349 10.559 -12.498 1.00 91.75 144 ALA A N 1
ATOM 1051 C CA . ALA A 1 144 ? 21.712 10.159 -12.816 1.00 91.75 144 ALA A CA 1
ATOM 1052 C C . ALA A 1 144 ? 22.245 9.243 -11.704 1.00 91.75 144 ALA A C 1
ATOM 1054 O O . ALA A 1 144 ? 22.164 9.585 -10.522 1.00 91.75 144 ALA A O 1
ATOM 1055 N N . LYS A 1 145 ? 22.754 8.071 -12.079 1.00 90.56 145 LYS A N 1
ATOM 1056 C CA . LYS A 1 145 ? 23.323 7.084 -11.166 1.00 90.56 145 LYS A CA 1
ATOM 1057 C C . LYS A 1 145 ? 24.380 6.263 -11.898 1.00 90.56 145 LYS A C 1
ATOM 1059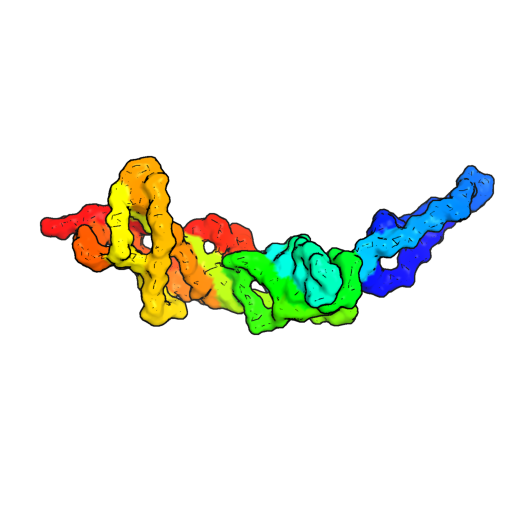 O O . LYS A 1 145 ? 24.076 5.673 -12.928 1.00 90.56 145 LYS A O 1
ATOM 1064 N N . ASP A 1 146 ? 25.600 6.238 -11.366 1.00 87.44 146 ASP A N 1
ATOM 1065 C CA . ASP A 1 146 ? 26.714 5.412 -11.857 1.00 87.44 146 ASP A CA 1
ATOM 1066 C C . ASP A 1 146 ? 26.983 5.554 -13.372 1.00 87.4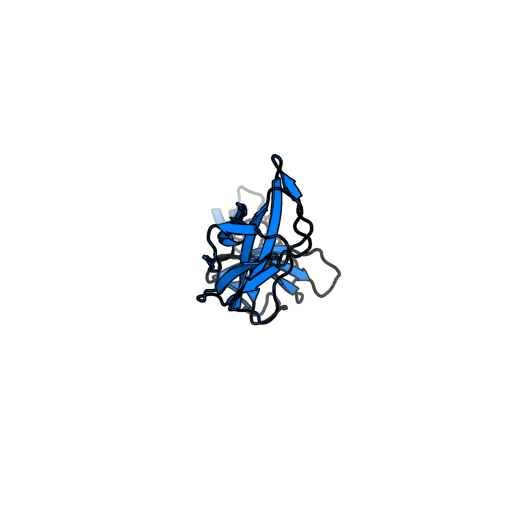4 146 ASP A C 1
ATOM 1068 O O . ASP A 1 146 ? 27.203 4.575 -14.078 1.00 87.44 146 ASP A O 1
ATOM 1072 N N . GLY A 1 147 ? 26.920 6.786 -13.896 1.00 86.75 147 GLY A N 1
ATOM 1073 C CA . GLY A 1 147 ? 27.126 7.067 -15.325 1.00 86.75 147 GLY A CA 1
ATOM 1074 C C . GLY A 1 147 ? 25.943 6.710 -16.236 1.00 86.75 147 GLY A C 1
ATOM 1075 O O . GLY A 1 147 ? 26.053 6.843 -17.449 1.00 86.75 147 GLY A O 1
ATOM 1076 N N . ALA A 1 148 ? 24.811 6.293 -15.666 1.00 92.00 148 ALA A N 1
ATOM 1077 C CA . ALA A 1 148 ? 23.564 6.016 -16.367 1.00 92.00 148 ALA A CA 1
ATOM 1078 C C . ALA A 1 148 ? 22.430 6.927 -15.870 1.00 92.00 148 ALA A C 1
ATOM 1080 O O . ALA A 1 148 ? 22.523 7.594 -14.839 1.00 92.00 148 ALA A O 1
ATOM 1081 N N . THR A 1 149 ? 21.320 6.940 -16.601 1.00 94.12 149 THR A N 1
ATOM 1082 C CA . THR A 1 149 ? 20.055 7.549 -16.192 1.00 94.12 149 THR A CA 1
ATOM 1083 C C . THR A 1 149 ? 19.060 6.452 -15.826 1.00 94.12 149 THR A C 1
ATOM 1085 O O . THR A 1 149 ? 18.751 5.579 -16.637 1.00 94.12 149 THR A O 1
ATOM 1088 N N . VAL A 1 150 ? 18.550 6.499 -14.595 1.00 95.25 150 VAL A N 1
ATOM 1089 C CA . VAL A 1 150 ? 17.582 5.537 -14.056 1.00 95.25 150 VAL A CA 1
ATOM 1090 C C . VAL A 1 150 ? 16.206 6.183 -13.960 1.00 95.25 150 VAL A C 1
ATOM 1092 O O . VAL A 1 150 ? 16.033 7.230 -13.332 1.00 95.25 150 VAL A O 1
ATOM 1095 N N . TYR A 1 151 ? 15.216 5.521 -14.543 1.00 94.94 151 TYR A N 1
ATOM 1096 C CA . TYR A 1 151 ? 13.812 5.895 -14.500 1.00 94.94 151 TYR A CA 1
ATOM 1097 C C . TYR A 1 151 ? 13.047 4.898 -13.646 1.00 94.94 151 TYR A C 1
ATOM 1099 O O . TYR A 1 151 ? 13.158 3.691 -13.848 1.00 94.94 151 TYR A O 1
ATOM 1107 N N . GLU A 1 152 ? 12.246 5.402 -12.712 1.00 92.81 152 GLU A N 1
ATOM 1108 C CA . GLU A 1 152 ? 11.285 4.587 -11.976 1.00 92.81 152 GLU A CA 1
ATOM 1109 C C . GLU A 1 152 ? 9.872 5.015 -12.353 1.00 92.81 152 GLU A C 1
ATOM 1111 O O . GLU A 1 152 ? 9.528 6.200 -12.360 1.00 92.81 152 GLU A O 1
ATOM 1116 N N . MET A 1 153 ? 9.070 4.023 -12.710 1.00 92.00 153 MET A N 1
ATOM 1117 C CA . MET A 1 153 ? 7.711 4.175 -13.202 1.00 92.00 153 MET A CA 1
ATOM 1118 C C . MET A 1 153 ? 6.799 3.285 -12.378 1.00 92.00 153 MET A C 1
ATOM 1120 O O . MET A 1 153 ? 7.232 2.274 -11.821 1.00 92.00 153 MET A O 1
ATOM 1124 N N . SER A 1 154 ? 5.525 3.646 -12.295 1.00 91.12 154 SER A N 1
ATOM 1125 C CA . SER A 1 154 ? 4.563 2.809 -11.596 1.00 91.12 154 SER A CA 1
ATOM 1126 C C . SER A 1 154 ? 3.183 2.890 -12.201 1.00 91.12 154 SER A C 1
ATOM 1128 O O . SER A 1 154 ? 2.767 3.963 -12.634 1.00 91.12 154 SER A O 1
ATOM 1130 N N . HIS A 1 155 ? 2.462 1.779 -12.142 1.00 91.81 155 HIS A N 1
ATOM 1131 C CA . HIS A 1 155 ? 1.063 1.705 -12.535 1.00 91.81 155 HIS A CA 1
ATOM 1132 C C . HIS A 1 155 ? 0.297 0.751 -11.617 1.00 91.81 155 HIS A C 1
ATOM 1134 O O . HIS A 1 155 ? 0.893 0.027 -10.813 1.00 91.81 155 HIS A O 1
ATOM 1140 N N . TRP A 1 156 ? -1.027 0.810 -11.697 1.00 91.62 156 TRP A N 1
ATOM 1141 C CA . TRP A 1 156 ? -1.919 0.002 -10.878 1.00 91.62 156 TRP A CA 1
ATOM 1142 C C . TRP A 1 156 ? -2.313 -1.263 -11.632 1.00 91.62 156 TRP A C 1
ATOM 1144 O O . TRP A 1 156 ? -2.623 -1.220 -12.824 1.00 91.62 156 TRP A O 1
ATOM 1154 N N . VAL A 1 157 ? -2.281 -2.388 -10.924 1.00 92.56 157 VAL A N 1
ATOM 1155 C CA . VAL A 1 157 ? -2.712 -3.692 -11.433 1.00 92.56 157 VAL A CA 1
ATOM 1156 C C . VAL A 1 157 ? -3.657 -4.308 -10.410 1.00 92.56 157 VAL A C 1
ATOM 1158 O O . VAL A 1 157 ? -3.417 -4.216 -9.202 1.00 92.56 157 VAL A O 1
ATOM 1161 N N . ALA A 1 158 ? -4.733 -4.933 -10.885 1.00 91.06 158 ALA A N 1
ATOM 1162 C CA . ALA A 1 158 ? -5.681 -5.635 -10.030 1.00 91.06 158 ALA A CA 1
ATOM 1163 C C . ALA A 1 158 ? -4.974 -6.721 -9.200 1.00 91.06 158 ALA A C 1
ATOM 1165 O O . ALA A 1 158 ? -4.121 -7.457 -9.704 1.00 91.06 158 ALA A O 1
ATOM 1166 N N . LEU A 1 159 ? -5.327 -6.838 -7.920 1.00 87.88 159 LEU A N 1
ATOM 1167 C CA . LEU A 1 159 ? -4.776 -7.883 -7.058 1.00 87.88 159 LEU A CA 1
ATOM 1168 C C . LEU A 1 159 ? -5.247 -9.264 -7.531 1.00 87.88 159 LEU A C 1
ATOM 1170 O O . LEU A 1 159 ? -6.427 -9.467 -7.802 1.00 87.88 159 LEU A O 1
ATOM 1174 N N . GLY A 1 160 ? -4.307 -10.206 -7.645 1.00 86.38 160 GLY A N 1
ATOM 1175 C CA . GLY A 1 160 ? -4.535 -11.521 -8.258 1.00 86.38 160 GLY A CA 1
ATOM 1176 C C . GLY A 1 160 ? -4.406 -11.538 -9.787 1.00 86.38 160 GLY A C 1
ATOM 1177 O O . GLY A 1 160 ? -4.341 -12.617 -10.369 1.00 86.38 160 GLY A O 1
ATOM 1178 N N . GLY A 1 161 ? -4.318 -10.370 -10.429 1.00 91.25 161 GLY A N 1
ATOM 1179 C CA . GLY A 1 161 ? -4.020 -10.232 -11.851 1.00 91.25 161 GLY A CA 1
ATOM 1180 C C . GLY A 1 161 ? -2.530 -10.043 -12.139 1.00 91.25 161 GLY A C 1
ATOM 1181 O O . GLY A 1 161 ? -1.679 -10.052 -11.244 1.00 91.25 161 GLY A O 1
ATOM 1182 N N . SER A 1 162 ? -2.228 -9.831 -13.415 1.00 93.81 162 SER A N 1
ATOM 1183 C CA . SER A 1 162 ? -0.911 -9.449 -13.914 1.00 93.81 162 SER A CA 1
ATOM 1184 C C . SER A 1 162 ? -1.034 -8.378 -14.997 1.00 93.81 162 SER A C 1
ATOM 1186 O O . SER A 1 162 ? -2.117 -8.118 -15.522 1.00 93.81 162 SER A O 1
ATOM 1188 N N . SER A 1 163 ? 0.085 -7.733 -15.309 1.00 95.44 163 SER A N 1
ATOM 1189 C CA . SER A 1 163 ? 0.227 -6.881 -16.484 1.00 95.44 163 SER A CA 1
ATOM 1190 C C . SER A 1 163 ? 1.480 -7.269 -17.236 1.00 95.44 163 SER A C 1
ATOM 1192 O O . SER A 1 163 ? 2.504 -7.536 -16.617 1.00 95.44 163 SER A O 1
ATOM 1194 N N . ILE A 1 164 ? 1.438 -7.221 -18.560 1.00 96.19 164 ILE A N 1
ATOM 1195 C CA . ILE A 1 164 ? 2.662 -7.173 -19.356 1.00 96.19 164 ILE A CA 1
ATOM 1196 C C . ILE A 1 164 ? 3.074 -5.707 -19.443 1.00 96.19 164 ILE A C 1
ATOM 1198 O O . ILE A 1 164 ? 2.217 -4.837 -19.612 1.00 96.19 164 ILE A O 1
ATOM 1202 N N . VAL A 1 165 ? 4.361 -5.434 -19.257 1.00 96.38 165 VAL A N 1
ATOM 1203 C CA . VAL A 1 165 ? 4.948 -4.098 -19.372 1.00 96.38 165 VAL A CA 1
ATOM 1204 C C . VAL A 1 165 ? 6.087 -4.124 -20.383 1.00 96.38 165 VAL A C 1
ATOM 1206 O O . VAL A 1 165 ? 6.919 -5.033 -20.348 1.00 96.38 165 VAL A O 1
ATOM 1209 N N . ALA A 1 166 ? 6.121 -3.139 -21.277 1.00 96.19 166 ALA A N 1
ATOM 1210 C CA . ALA A 1 166 ? 7.159 -2.999 -22.292 1.00 96.19 166 ALA A CA 1
ATOM 1211 C C . ALA A 1 166 ? 7.612 -1.530 -22.378 1.00 96.19 166 ALA A C 1
ATOM 1213 O O . ALA A 1 166 ? 6.780 -0.633 -22.538 1.00 96.19 166 ALA A O 1
ATOM 1214 N N . PRO A 1 167 ? 8.909 -1.238 -22.186 1.00 95.75 167 PRO A N 1
ATOM 1215 C CA . PRO A 1 167 ? 9.439 0.105 -22.365 1.00 95.75 167 PRO A CA 1
ATOM 1216 C C . PRO A 1 167 ? 9.630 0.423 -23.849 1.00 95.75 167 PRO A C 1
ATOM 1218 O O . PRO A 1 167 ? 10.103 -0.396 -24.633 1.00 95.75 167 PRO A O 1
ATOM 1221 N N . GLU A 1 168 ? 9.321 1.658 -24.214 1.00 93.44 168 GLU A N 1
ATOM 1222 C CA . GLU A 1 168 ? 9.475 2.179 -25.565 1.00 93.44 168 GLU A CA 1
ATOM 1223 C C . GLU A 1 168 ? 10.113 3.565 -25.496 1.00 93.44 168 GLU A C 1
ATOM 1225 O O . GLU A 1 168 ? 9.755 4.390 -24.657 1.00 93.44 168 GLU A O 1
ATOM 1230 N N . ALA A 1 169 ? 11.063 3.840 -26.387 1.00 92.69 169 ALA A N 1
ATOM 1231 C CA . ALA A 1 169 ? 11.665 5.161 -26.542 1.00 92.69 169 ALA A CA 1
ATOM 1232 C C . ALA A 1 169 ? 11.724 5.519 -28.034 1.00 92.69 169 ALA A C 1
ATOM 1234 O O . ALA A 1 169 ? 12.782 5.386 -28.665 1.00 92.69 169 ALA A O 1
ATOM 1235 N N . PRO A 1 170 ? 10.590 5.939 -28.628 1.00 88.88 170 PRO A N 1
ATOM 1236 C CA . PRO A 1 170 ? 10.519 6.273 -30.045 1.00 88.88 170 PRO A CA 1
ATOM 1237 C C . PRO A 1 170 ? 11.585 7.302 -30.437 1.00 88.88 170 PRO A C 1
ATOM 1239 O O . PRO A 1 170 ? 11.832 8.265 -29.705 1.00 88.88 170 PRO A O 1
ATOM 1242 N N . GLY A 1 171 ? 12.232 7.077 -31.583 1.00 84.56 171 GLY A N 1
ATOM 1243 C CA . GLY A 1 171 ? 13.280 7.949 -32.124 1.00 84.56 171 GLY A CA 1
ATOM 1244 C C . GLY A 1 171 ? 14.669 7.797 -31.489 1.00 84.56 171 GLY A C 1
ATOM 1245 O O . GLY A 1 171 ? 15.599 8.445 -31.953 1.00 84.56 171 GLY A O 1
ATOM 1246 N N . SER A 1 172 ? 14.839 6.947 -30.467 1.00 84.62 172 SER A N 1
ATOM 1247 C CA . SER A 1 172 ? 16.149 6.730 -29.825 1.00 84.62 172 SER A CA 1
ATOM 1248 C C . SER A 1 172 ? 17.018 5.662 -30.501 1.00 84.62 172 SER A C 1
ATOM 1250 O O . SER A 1 172 ? 18.222 5.633 -30.272 1.00 84.62 172 SER A O 1
ATOM 1252 N N . GLY A 1 173 ? 16.418 4.757 -31.286 1.00 83.94 173 GLY A N 1
ATOM 1253 C CA . GLY A 1 173 ? 17.108 3.582 -31.841 1.00 83.94 173 GLY A CA 1
ATOM 1254 C C . GLY A 1 173 ? 17.554 2.555 -30.789 1.00 83.94 173 GLY A C 1
ATOM 1255 O O . GLY A 1 173 ? 18.287 1.625 -31.113 1.00 83.94 173 GLY A O 1
ATOM 1256 N N . LEU A 1 174 ? 17.140 2.712 -29.527 1.00 87.44 174 LEU A N 1
ATOM 1257 C CA . LEU A 1 174 ? 17.504 1.809 -28.438 1.00 87.44 174 LEU A CA 1
ATOM 1258 C C . LEU A 1 174 ? 16.524 0.643 -28.343 1.00 87.44 174 LEU A C 1
ATOM 1260 O O . LEU A 1 174 ? 15.311 0.818 -28.460 1.00 87.44 174 LEU A O 1
ATOM 1264 N N . LEU A 1 175 ? 17.065 -0.539 -28.063 1.00 91.69 175 LEU A N 1
ATOM 1265 C CA . LEU A 1 175 ? 16.287 -1.717 -27.695 1.00 91.69 175 LEU A CA 1
ATOM 1266 C C . LEU A 1 175 ? 16.352 -1.914 -26.183 1.00 91.69 175 LEU A C 1
ATOM 1268 O O . LEU A 1 175 ? 17.290 -1.454 -25.535 1.00 91.69 175 LEU A O 1
ATOM 1272 N N . PHE A 1 176 ? 15.375 -2.614 -25.614 1.00 94.62 176 PHE A N 1
ATOM 1273 C CA . PHE A 1 176 ? 15.331 -2.906 -24.184 1.00 94.62 176 PHE A CA 1
ATOM 1274 C C . PHE A 1 176 ? 15.469 -4.403 -23.934 1.00 94.62 176 PHE A C 1
ATOM 1276 O O . PHE A 1 176 ? 14.893 -5.221 -24.650 1.00 94.62 176 PHE A O 1
ATOM 1283 N N . THR A 1 177 ? 16.221 -4.745 -22.891 1.00 94.50 177 THR A N 1
ATOM 1284 C CA . THR A 1 177 ? 16.413 -6.118 -22.433 1.00 94.50 177 THR A CA 1
ATOM 1285 C C . THR A 1 177 ? 15.944 -6.241 -20.980 1.00 94.50 177 THR A C 1
ATOM 1287 O O . THR A 1 177 ? 16.499 -5.550 -20.116 1.00 94.50 177 THR A O 1
ATOM 1290 N N . PRO A 1 178 ? 14.959 -7.115 -20.690 1.00 96.25 178 PRO A N 1
ATOM 1291 C CA . PRO A 1 178 ? 14.138 -7.852 -21.666 1.00 96.25 178 PRO A CA 1
ATOM 1292 C C . PRO A 1 178 ? 13.245 -6.905 -22.504 1.00 96.25 178 PRO A C 1
ATOM 1294 O O . PRO A 1 178 ? 13.067 -5.758 -22.118 1.00 96.25 178 PRO A O 1
ATOM 1297 N N . PRO A 1 179 ? 12.661 -7.331 -23.638 1.00 94.94 179 PRO A N 1
ATOM 1298 C CA . PRO A 1 179 ? 11.769 -6.464 -24.422 1.00 94.94 179 PRO A CA 1
ATOM 1299 C C . PRO A 1 179 ? 10.422 -6.212 -23.724 1.00 94.94 179 PRO A C 1
ATOM 1301 O O . PRO A 1 179 ? 9.783 -5.187 -23.934 1.00 94.94 179 PRO A O 1
ATOM 1304 N N . SER A 1 180 ? 9.985 -7.146 -22.880 1.00 96.56 180 SER A N 1
ATOM 1305 C CA . SER A 1 180 ? 8.812 -7.006 -22.020 1.00 96.56 180 SER A CA 1
ATOM 1306 C C . SER A 1 180 ? 8.947 -7.906 -20.793 1.00 96.56 180 SER A C 1
ATOM 1308 O O . SER A 1 180 ? 9.796 -8.800 -20.756 1.00 96.56 180 SER A O 1
ATOM 1310 N N . ALA A 1 181 ? 8.122 -7.668 -19.779 1.00 96.81 181 ALA A N 1
ATOM 1311 C CA . ALA A 1 181 ? 8.037 -8.514 -18.596 1.00 96.81 181 ALA A CA 1
ATOM 1312 C C . ALA A 1 181 ? 6.589 -8.617 -18.112 1.00 96.81 181 ALA A C 1
ATOM 1314 O O . ALA A 1 181 ? 5.841 -7.642 -18.165 1.00 96.81 181 ALA A O 1
ATOM 1315 N N . GLU A 1 182 ? 6.203 -9.785 -17.600 1.00 95.81 182 GLU A N 1
ATOM 1316 C CA . GLU A 1 182 ? 4.961 -9.924 -16.844 1.00 95.81 182 GLU A CA 1
ATOM 1317 C C . GLU A 1 182 ? 5.210 -9.527 -15.384 1.00 95.81 182 GLU A C 1
ATOM 1319 O O . GLU A 1 182 ? 6.094 -10.061 -14.715 1.00 95.81 182 GLU A O 1
ATOM 1324 N N . VAL A 1 183 ? 4.412 -8.594 -14.875 1.00 93.62 183 VAL A N 1
ATOM 1325 C CA . VAL A 1 183 ? 4.512 -8.062 -13.518 1.00 93.62 183 VAL A CA 1
ATOM 1326 C C . VAL A 1 183 ? 3.226 -8.299 -12.738 1.00 93.62 183 VAL A C 1
ATOM 1328 O O . VAL A 1 183 ? 2.118 -8.250 -13.275 1.00 93.62 183 VAL A O 1
ATOM 1331 N N . ARG A 1 184 ? 3.379 -8.554 -11.437 1.00 91.75 184 ARG A N 1
ATOM 1332 C CA . ARG A 1 184 ? 2.278 -8.780 -10.495 1.00 91.75 184 ARG A CA 1
ATOM 1333 C C . ARG A 1 184 ? 2.442 -7.885 -9.265 1.00 91.75 184 ARG A C 1
ATOM 1335 O O . ARG A 1 184 ? 3.575 -7.672 -8.826 1.00 91.75 184 ARG A O 1
ATOM 1342 N N . PRO A 1 185 ? 1.349 -7.383 -8.670 1.00 88.44 185 PRO A N 1
ATOM 1343 C CA . PRO A 1 185 ? 1.415 -6.690 -7.389 1.00 88.44 185 PRO A CA 1
ATOM 1344 C C . PRO A 1 185 ? 1.960 -7.592 -6.278 1.00 88.44 185 PRO A C 1
ATOM 1346 O O . PRO A 1 185 ? 1.436 -8.677 -6.044 1.00 88.44 185 PRO A O 1
ATOM 1349 N N . GLY A 1 186 ? 2.972 -7.130 -5.543 1.00 72.75 186 GLY A N 1
ATOM 1350 C CA . GLY A 1 186 ? 3.582 -7.906 -4.455 1.00 72.75 186 GLY A CA 1
ATOM 1351 C C . GLY A 1 186 ? 2.952 -7.703 -3.065 1.00 72.75 186 GLY A C 1
ATOM 1352 O O . GLY A 1 186 ? 3.594 -8.016 -2.063 1.00 72.75 186 GLY A O 1
ATOM 1353 N N . GLY A 1 187 ? 1.740 -7.140 -2.971 1.00 65.75 187 GLY A N 1
ATOM 1354 C CA . GLY A 1 187 ? 1.129 -6.727 -1.693 1.00 65.75 187 GLY A CA 1
ATOM 1355 C C . GLY A 1 187 ? 1.903 -5.592 -0.995 1.00 65.75 187 GLY A C 1
ATOM 1356 O O . GLY A 1 187 ? 2.795 -4.994 -1.596 1.00 65.75 187 GLY A O 1
ATOM 1357 N N . ALA A 1 188 ? 1.611 -5.292 0.282 1.00 62.16 188 ALA A N 1
ATOM 1358 C CA . ALA A 1 188 ? 2.243 -4.161 0.987 1.00 62.16 188 ALA A CA 1
ATOM 1359 C C . ALA A 1 188 ? 3.774 -4.245 1.082 1.00 62.16 188 ALA A C 1
ATOM 1361 O O . ALA A 1 188 ? 4.462 -3.255 0.841 1.00 62.16 188 ALA A O 1
ATOM 1362 N N . LYS A 1 189 ? 4.326 -5.438 1.344 1.00 61.94 189 LYS A N 1
ATOM 1363 C CA . LYS A 1 189 ? 5.782 -5.681 1.380 1.00 61.94 189 LYS A CA 1
ATOM 1364 C C . LYS A 1 189 ? 6.439 -5.696 -0.008 1.00 61.94 189 LYS A C 1
ATOM 1366 O O . LYS A 1 189 ? 7.663 -5.641 -0.112 1.00 61.94 189 LYS A O 1
ATOM 1371 N N . GLY A 1 190 ? 5.649 -5.795 -1.077 1.00 62.56 190 GLY A N 1
ATOM 1372 C CA . GLY A 1 190 ? 6.134 -5.823 -2.455 1.00 62.56 190 GLY A CA 1
ATOM 1373 C C . GLY A 1 190 ? 6.243 -4.452 -3.114 1.00 62.56 190 GLY A C 1
ATOM 1374 O O . GLY A 1 190 ? 6.919 -4.334 -4.127 1.00 62.56 190 GLY A O 1
ATOM 1375 N N . CYS A 1 191 ? 5.640 -3.407 -2.547 1.00 65.31 191 CYS A N 1
ATOM 1376 C CA . CYS A 1 191 ? 5.584 -2.101 -3.208 1.00 65.31 191 CYS A CA 1
ATOM 1377 C C . CYS A 1 191 ? 6.893 -1.324 -3.259 1.00 65.31 191 CYS A C 1
ATOM 1379 O O . CYS A 1 191 ? 7.024 -0.431 -4.090 1.00 65.31 191 CYS A O 1
ATOM 1381 N N . SER A 1 192 ? 7.859 -1.626 -2.396 1.00 67.94 192 SER A N 1
ATOM 1382 C CA . SER A 1 192 ? 9.205 -1.054 -2.488 1.00 67.94 192 SER A CA 1
ATOM 1383 C C . SER A 1 192 ? 10.088 -1.799 -3.492 1.00 67.94 192 SER A C 1
ATOM 1385 O O . SER A 1 192 ? 11.129 -1.276 -3.890 1.00 67.94 192 SER A O 1
ATOM 1387 N N . LYS A 1 193 ? 9.678 -2.997 -3.928 1.00 82.81 193 LYS A N 1
ATOM 1388 C CA . LYS A 1 193 ? 10.448 -3.825 -4.852 1.00 82.81 193 LYS A CA 1
ATOM 1389 C C . LYS A 1 193 ? 10.142 -3.437 -6.293 1.00 82.81 193 LYS A C 1
ATOM 1391 O O . LYS A 1 193 ? 8.994 -3.229 -6.679 1.00 82.81 193 LYS A O 1
ATOM 1396 N N . VAL A 1 194 ? 11.197 -3.361 -7.093 1.00 88.94 194 VAL A N 1
ATOM 1397 C CA . VAL A 1 194 ? 11.085 -3.256 -8.546 1.00 88.94 194 VAL A CA 1
ATOM 1398 C C . VAL A 1 194 ? 10.625 -4.612 -9.070 1.00 88.94 194 VAL A C 1
ATOM 1400 O O . VAL A 1 194 ? 11.292 -5.617 -8.842 1.00 88.94 194 VAL A O 1
ATOM 1403 N N . ALA A 1 195 ? 9.469 -4.638 -9.728 1.00 91.00 195 ALA A N 1
ATOM 1404 C CA . ALA A 1 195 ? 8.877 -5.855 -10.274 1.00 91.00 195 ALA A CA 1
ATOM 1405 C C . ALA A 1 195 ? 9.498 -6.251 -11.621 1.00 91.00 195 ALA A C 1
ATOM 1407 O O . ALA A 1 195 ? 9.533 -7.432 -11.947 1.00 91.00 195 ALA A O 1
ATOM 1408 N N . ALA A 1 196 ? 9.997 -5.275 -12.383 1.00 94.19 196 ALA A N 1
ATOM 1409 C CA . ALA A 1 196 ? 10.735 -5.494 -13.622 1.00 94.19 196 ALA A CA 1
ATOM 1410 C C . ALA A 1 196 ? 11.818 -4.424 -13.800 1.00 94.19 196 ALA A C 1
ATOM 1412 O O . ALA A 1 196 ? 11.573 -3.241 -13.544 1.00 94.19 196 ALA A O 1
ATOM 1413 N N . ASP A 1 197 ? 13.001 -4.851 -14.236 1.00 95.88 197 ASP A N 1
ATOM 1414 C CA . ASP A 1 197 ? 14.152 -3.996 -14.524 1.00 95.88 197 ASP A CA 1
ATOM 1415 C C . ASP A 1 197 ? 14.528 -4.167 -15.998 1.00 95.88 197 ASP A C 1
ATOM 1417 O O . ASP A 1 197 ? 14.715 -5.288 -16.475 1.00 95.88 197 ASP A O 1
ATOM 1421 N N . PHE A 1 198 ? 14.594 -3.050 -16.709 1.00 96.38 198 PHE A N 1
ATOM 1422 C CA . PHE A 1 198 ? 14.879 -2.973 -18.129 1.00 96.38 198 PHE A CA 1
ATOM 1423 C C . PHE A 1 198 ? 16.167 -2.201 -18.345 1.00 96.38 198 PHE A C 1
ATOM 1425 O O . PHE A 1 198 ? 16.347 -1.107 -17.807 1.00 96.38 198 PHE A O 1
ATOM 1432 N N . LYS A 1 199 ? 17.043 -2.726 -19.195 1.00 95.06 199 LYS A N 1
ATOM 1433 C CA . LYS A 1 199 ? 18.258 -2.026 -19.614 1.00 95.06 199 LYS A CA 1
ATOM 1434 C C . LYS A 1 199 ? 18.208 -1.770 -21.102 1.00 95.06 199 LYS A C 1
ATOM 1436 O O . LYS A 1 199 ? 17.841 -2.658 -21.865 1.00 95.06 199 LYS A O 1
ATOM 1441 N N . THR A 1 200 ? 18.596 -0.573 -21.514 1.00 92.00 200 THR A N 1
ATOM 1442 C CA . THR A 1 200 ? 18.775 -0.293 -22.936 1.00 92.00 200 THR A CA 1
ATOM 1443 C C . THR A 1 200 ? 20.019 -1.006 -23.449 1.00 92.00 200 THR A C 1
ATOM 1445 O O . THR A 1 200 ? 21.074 -0.937 -22.814 1.00 92.00 200 THR A O 1
ATOM 1448 N N . VAL A 1 201 ? 19.923 -1.617 -24.617 1.00 86.56 201 VAL A N 1
ATOM 1449 C CA . VAL A 1 201 ? 21.056 -2.097 -25.404 1.00 86.56 201 VAL A CA 1
ATOM 1450 C C . VAL A 1 201 ? 21.100 -1.299 -26.706 1.00 86.56 201 VAL A C 1
ATOM 1452 O O . VAL A 1 201 ? 20.056 -0.893 -27.223 1.00 86.56 201 VAL A O 1
ATOM 1455 N N . GLY A 1 202 ? 22.307 -1.015 -27.204 1.00 72.69 202 GLY A N 1
ATOM 1456 C CA . GLY A 1 202 ? 22.467 -0.333 -28.488 1.00 72.69 202 GLY A CA 1
ATOM 1457 C C . GLY A 1 202 ? 21.763 -1.141 -29.574 1.00 72.69 202 GLY A C 1
ATOM 1458 O O . GLY A 1 202 ? 22.064 -2.324 -29.739 1.00 72.69 202 GLY A O 1
ATOM 1459 N N . GLY A 1 203 ? 20.792 -0.535 -30.259 1.00 58.22 203 GLY A N 1
ATOM 1460 C CA . GLY A 1 203 ? 20.190 -1.152 -31.431 1.00 58.22 203 GLY A CA 1
ATOM 1461 C C . GLY A 1 203 ? 21.258 -1.268 -32.509 1.00 58.22 203 GLY A C 1
ATOM 1462 O O . GLY A 1 203 ? 21.964 -0.296 -32.779 1.00 58.22 203 GLY A O 1
ATOM 1463 N N . ALA A 1 204 ? 21.413 -2.458 -33.086 1.00 46.25 204 ALA A N 1
ATOM 1464 C CA . ALA A 1 204 ? 22.190 -2.606 -34.305 1.00 46.25 204 ALA A CA 1
ATOM 1465 C C . ALA A 1 204 ? 21.499 -1.764 -35.388 1.00 46.25 204 ALA A C 1
ATOM 1467 O O . ALA A 1 204 ? 20.362 -2.057 -35.761 1.00 46.25 204 ALA A O 1
ATOM 1468 N N . SER A 1 205 ? 22.158 -0.679 -35.794 1.00 42.50 205 SER A N 1
ATOM 1469 C CA . SER A 1 205 ? 21.860 0.064 -37.019 1.00 42.50 205 SER A CA 1
ATOM 1470 C C . SER A 1 205 ? 22.237 -0.757 -38.239 1.00 42.50 205 SER A C 1
ATOM 1472 O O . SER A 1 205 ? 23.352 -1.330 -38.190 1.00 42.50 205 SER A O 1
#

pLDDT: mean 86.56, std 8.78, range [42.5, 96.81]

Radius of gyration: 25.51 Å; chains: 1; bounding box: 46×30×92 Å

Secondary structure (DSSP, 8-state):
-EEEEE---TTEEEES-SEEEEEBTTB-GGG---EEEEEEEEEEESS-EEEEEEESSTTPPPEEEEEPSEEEEEEES-SS-EEEEEPTTEEESS-SEE-TTS-EEE-EEEEEEEEEEEESS--TT-EEEETTEEEEEPP-PPEEETTEEEEEEEEEEETT--EEEEEE-TTS-EEEESS-EEE----GGGTTSEEEEEEEEE---

Organism: NCBI:txid464990

InterPro domains:
  IPR056319 NOMO, seventh transthyretin-like domain [PF23141] (42-102)

Foldseek 3Di:
DKDKDADDDPFFDWPDGNIDIDDPPPDDPPPDDTHTQATKAKEAEQAFFWKWWAFPPDRDDTDIDGDHHGIDIDGDNDQGKTFIDTDPFFDFPDDRIDGRVDYHYTYTFKTKAKAKEKELDDQPQKWKDKPVDPDTWDWDAFDDDPNITMTMTIDIDTAVDKMKIAIDRPPPQWAKVVRIDIFHRPTRVCRVPHRYYIYTDRHDD